Protein AF-A0A1Y2K9K5-F1 (afdb_monomer_lite)

Organism: NCBI:txid1434232

Radius of gyration: 28.6 Å; chains: 1; bounding box: 79×45×82 Å

pLDDT: mean 82.4, std 12.91, range [37.69, 95.88]

Foldseek 3Di:
DDLVVVLVVVLVVLVVLVVVLVVLLVVLLVCCVVDVVCLQPPVSVVSLVVSVCQLPVLDCQQSGQVVNCVSVVHDSVVVSVVCCVPGVVSSDRDDHPDDPDDPVNVVVVPPPQDALVVVVVDDPVVVVPDDLVSVQSNVVNVVVVVVSVVSRVVVVVVVVCVVCVVVVVVQCVVVVHPAAWDWDDDVPDIDIDHGDDDDDDDVVVVVVVCVVCVVVVHHSVVPDDDDDDDDPVVLVVDDPVVNVVCPVVDDDDDDDDDDNGDDDDDDPDDD

Structure (mmCIF, N/CA/C/O backbone):
data_AF-A0A1Y2K9K5-F1
#
_entry.id   AF-A0A1Y2K9K5-F1
#
loop_
_atom_site.group_PDB
_atom_site.id
_atom_site.type_symbol
_atom_site.label_atom_id
_atom_site.label_alt_id
_atom_site.label_comp_id
_atom_site.label_asym_id
_atom_site.label_entity_id
_atom_site.label_seq_id
_atom_site.pdbx_PDB_ins_code
_atom_site.Cartn_x
_atom_site.Cartn_y
_atom_site.Cartn_z
_atom_site.occupancy
_atom_site.B_iso_or_equiv
_atom_site.auth_seq_id
_atom_site.auth_comp_id
_atom_site.auth_asym_id
_atom_site.auth_atom_id
_atom_site.pdbx_PDB_model_num
ATOM 1 N N . MET A 1 1 ? -12.804 6.904 8.429 1.00 46.22 1 MET A N 1
ATOM 2 C CA . MET A 1 1 ? -11.908 7.116 7.273 1.00 46.22 1 MET A CA 1
ATOM 3 C C . MET A 1 1 ? -12.791 7.041 6.040 1.00 46.22 1 MET A C 1
ATOM 5 O O . MET A 1 1 ? -13.486 6.045 5.886 1.00 46.22 1 MET A O 1
ATOM 9 N N . ASN A 1 2 ? -12.930 8.149 5.315 1.00 46.62 2 ASN A N 1
ATOM 10 C CA . ASN A 1 2 ? -13.967 8.325 4.299 1.00 46.62 2 ASN A CA 1
ATOM 11 C C . ASN A 1 2 ? -13.547 7.600 3.012 1.00 46.62 2 ASN A C 1
ATOM 13 O O . ASN A 1 2 ? -12.455 7.862 2.520 1.00 46.62 2 ASN A O 1
ATOM 17 N N . ILE A 1 3 ? -14.374 6.690 2.491 1.00 45.56 3 ILE A N 1
ATOM 18 C CA . ILE A 1 3 ? -14.058 5.895 1.285 1.00 45.56 3 ILE A CA 1
ATOM 19 C C . ILE A 1 3 ? -13.787 6.821 0.092 1.00 45.56 3 ILE A C 1
ATOM 21 O O . ILE A 1 3 ? -12.879 6.565 -0.688 1.00 45.56 3 ILE A O 1
ATOM 25 N N . THR A 1 4 ? -14.486 7.954 0.027 1.00 49.06 4 THR A N 1
ATOM 26 C CA . THR A 1 4 ? -14.256 9.007 -0.967 1.00 49.06 4 THR A CA 1
ATOM 27 C C . THR A 1 4 ? -12.827 9.546 -0.913 1.00 49.06 4 THR A C 1
ATOM 29 O O . THR A 1 4 ? -12.175 9.628 -1.938 1.00 49.06 4 THR A O 1
ATOM 32 N N . ALA A 1 5 ? -12.283 9.791 0.283 1.00 46.75 5 ALA A N 1
ATOM 33 C CA . ALA A 1 5 ? -10.921 10.307 0.435 1.00 46.75 5 ALA A CA 1
ATOM 34 C C . ALA A 1 5 ? -9.842 9.281 0.043 1.00 46.75 5 ALA A C 1
ATOM 36 O O . ALA A 1 5 ? -8.746 9.669 -0.351 1.00 46.75 5 ALA A O 1
ATOM 37 N N . LEU A 1 6 ? -10.141 7.981 0.155 1.00 45.38 6 LEU A N 1
ATOM 38 C CA . LEU A 1 6 ? -9.245 6.916 -0.302 1.00 45.38 6 LEU A CA 1
ATOM 39 C C . LEU A 1 6 ? -9.232 6.850 -1.836 1.00 45.38 6 LEU A C 1
ATOM 41 O O . LEU A 1 6 ? -8.164 6.867 -2.440 1.00 45.38 6 LEU A O 1
ATOM 45 N N . VAL A 1 7 ? -10.418 6.878 -2.452 1.00 55.28 7 VAL A N 1
ATOM 46 C CA . VAL A 1 7 ? -10.586 6.904 -3.913 1.00 55.28 7 VAL A CA 1
ATOM 47 C C . VAL A 1 7 ? -9.942 8.155 -4.516 1.00 55.28 7 VAL A C 1
ATOM 49 O O . VAL A 1 7 ? -9.212 8.051 -5.496 1.00 55.28 7 VAL A O 1
ATOM 52 N N . ASP A 1 8 ? -10.114 9.321 -3.891 1.00 64.81 8 ASP A N 1
ATOM 53 C CA . ASP A 1 8 ? -9.487 10.571 -4.335 1.00 64.81 8 ASP A CA 1
ATOM 54 C C . ASP A 1 8 ? -7.951 10.498 -4.254 1.00 64.81 8 ASP A C 1
ATOM 56 O O . ASP A 1 8 ? -7.251 10.994 -5.140 1.00 64.81 8 ASP A O 1
ATOM 60 N N . SER A 1 9 ? -7.406 9.839 -3.223 1.00 68.31 9 SER A N 1
ATOM 61 C CA . SER A 1 9 ? -5.957 9.653 -3.078 1.00 68.31 9 SER A CA 1
ATOM 62 C C . SER A 1 9 ? -5.367 8.691 -4.115 1.00 68.31 9 SER A C 1
ATOM 64 O O . SER A 1 9 ? -4.273 8.934 -4.626 1.00 68.31 9 SER A O 1
ATOM 66 N N . GLU A 1 10 ? -6.103 7.639 -4.480 1.00 65.69 10 GLU A N 1
ATOM 67 C CA . GLU A 1 10 ? -5.702 6.701 -5.531 1.00 65.69 10 GLU A CA 1
ATOM 68 C C . GLU A 1 10 ? -5.798 7.341 -6.918 1.00 65.69 10 GLU A C 1
ATOM 70 O O . GLU A 1 10 ? -4.879 7.201 -7.723 1.00 65.69 10 GLU A O 1
ATOM 75 N N . ILE A 1 11 ? -6.855 8.112 -7.194 1.00 74.38 11 ILE A N 1
ATOM 76 C CA . ILE A 1 11 ? -6.977 8.873 -8.446 1.00 74.38 11 ILE A CA 1
ATOM 77 C C . ILE A 1 11 ? -5.813 9.859 -8.584 1.00 74.38 11 ILE A C 1
ATOM 79 O O . ILE A 1 11 ? -5.218 9.946 -9.659 1.00 74.38 11 ILE A O 1
ATOM 83 N N . ALA A 1 12 ? -5.431 10.558 -7.510 1.00 76.12 12 ALA A N 1
ATOM 84 C CA . ALA A 1 12 ? -4.279 11.459 -7.525 1.00 76.12 12 ALA A CA 1
ATOM 85 C C . ALA A 1 12 ? -2.960 10.719 -7.814 1.00 76.12 12 ALA A C 1
ATOM 87 O O . ALA A 1 12 ? -2.153 11.191 -8.617 1.00 76.12 12 ALA A O 1
ATOM 88 N N . LEU A 1 13 ? -2.761 9.539 -7.217 1.00 76.12 13 LEU A N 1
ATOM 89 C CA . LEU A 1 13 ? -1.597 8.692 -7.486 1.00 76.12 13 LEU A CA 1
ATOM 90 C C . LEU A 1 13 ? -1.527 8.287 -8.965 1.00 76.12 13 LEU A C 1
ATOM 92 O O . LEU A 1 13 ? -0.488 8.448 -9.604 1.00 76.12 13 LEU A O 1
ATOM 96 N N . TRP A 1 14 ? -2.630 7.795 -9.529 1.00 81.06 14 TRP A N 1
ATOM 97 C CA . TRP A 1 14 ? -2.677 7.347 -10.922 1.00 81.06 14 TRP A CA 1
ATOM 98 C C . TRP A 1 14 ? -2.577 8.500 -11.924 1.00 81.06 14 TRP A C 1
ATOM 100 O O . TRP A 1 14 ? -1.917 8.367 -12.956 1.00 81.06 14 TRP A O 1
ATOM 110 N N . THR A 1 15 ? -3.132 9.664 -11.587 1.00 81.12 15 THR A N 1
ATOM 111 C CA . THR A 1 15 ? -2.919 10.903 -12.350 1.00 81.12 15 THR A CA 1
ATOM 112 C C . THR A 1 15 ? -1.432 11.244 -12.409 1.00 81.12 15 THR A C 1
ATOM 114 O O . THR A 1 15 ? -0.898 11.457 -13.496 1.00 81.12 15 THR A O 1
ATOM 117 N N . ALA A 1 16 ? -0.728 11.181 -11.273 1.00 82.56 16 ALA A N 1
ATOM 118 C CA . ALA A 1 16 ? 0.710 11.437 -11.221 1.00 82.56 16 ALA A CA 1
ATOM 119 C C . ALA A 1 16 ? 1.527 10.436 -12.062 1.00 82.56 16 ALA A C 1
ATOM 121 O O . ALA A 1 16 ? 2.540 10.811 -12.654 1.00 82.56 16 ALA A O 1
ATOM 122 N N . VAL A 1 17 ? 1.089 9.174 -12.167 1.00 79.94 17 VAL A N 1
ATOM 123 C CA . VAL A 1 17 ? 1.718 8.176 -13.055 1.00 79.94 17 VAL A CA 1
ATOM 124 C C . VAL A 1 17 ? 1.598 8.594 -14.523 1.00 79.94 17 VAL A C 1
ATOM 126 O O . VAL A 1 17 ? 2.597 8.568 -15.248 1.00 79.94 17 VAL A O 1
ATOM 129 N N . LEU A 1 18 ? 0.408 9.019 -14.965 1.00 85.56 18 LEU A N 1
ATOM 130 C CA . LEU A 1 18 ? 0.205 9.488 -16.338 1.00 85.56 18 LEU A CA 1
ATOM 131 C C . LEU A 1 18 ? 0.997 10.772 -16.622 1.00 85.56 18 LEU A C 1
ATOM 133 O O . LEU A 1 18 ? 1.675 10.869 -17.646 1.00 85.56 18 LEU A O 1
ATOM 137 N N . GLU A 1 19 ? 0.956 11.739 -15.704 1.00 86.56 19 GLU A N 1
ATOM 138 C CA . GLU A 1 19 ? 1.717 12.990 -15.800 1.00 86.56 19 GLU A CA 1
ATOM 139 C C . GLU A 1 19 ? 3.221 12.734 -15.886 1.00 86.56 19 GLU A C 1
ATOM 141 O O . GLU A 1 19 ? 3.925 13.365 -16.683 1.00 86.56 19 GLU A O 1
ATOM 146 N N . ARG A 1 20 ? 3.723 11.773 -15.104 1.00 89.19 20 ARG A N 1
ATOM 147 C CA . ARG A 1 20 ? 5.127 11.382 -15.153 1.00 89.19 20 ARG A CA 1
ATOM 148 C C . ARG A 1 20 ? 5.493 10.788 -16.508 1.00 89.19 20 ARG A C 1
ATOM 150 O O . ARG A 1 20 ? 6.489 11.213 -17.086 1.00 89.19 20 ARG A O 1
ATOM 157 N N . ALA A 1 21 ? 4.673 9.884 -17.044 1.00 88.44 21 ALA A N 1
ATOM 158 C CA . ALA A 1 21 ? 4.896 9.299 -18.365 1.00 88.44 21 ALA A CA 1
ATOM 159 C C . ALA A 1 21 ? 4.912 10.365 -19.478 1.00 88.44 21 ALA A C 1
ATOM 161 O O . ALA A 1 21 ? 5.772 10.330 -20.358 1.00 88.44 21 ALA A O 1
ATOM 162 N N . LEU A 1 22 ? 4.010 11.352 -19.422 1.00 89.12 22 LEU A N 1
ATOM 163 C CA . LEU A 1 22 ? 3.996 12.485 -20.358 1.00 89.12 22 LEU A CA 1
ATOM 164 C C . LEU A 1 22 ? 5.236 13.381 -20.205 1.00 89.12 22 LEU A C 1
ATOM 166 O O . LEU A 1 22 ? 5.821 13.820 -21.196 1.00 89.12 22 LEU A O 1
ATOM 170 N N . THR A 1 23 ? 5.670 13.621 -18.968 1.00 90.44 23 THR A N 1
ATOM 171 C CA . THR A 1 23 ? 6.884 14.396 -18.672 1.00 90.44 23 THR A CA 1
ATOM 172 C C . THR A 1 23 ? 8.130 13.704 -19.218 1.00 90.44 23 THR A C 1
ATOM 174 O O . THR A 1 23 ? 8.959 14.344 -19.870 1.00 90.44 23 THR A O 1
ATOM 177 N N . ASP A 1 24 ? 8.246 12.393 -19.005 1.00 88.88 24 ASP A N 1
ATOM 178 C CA . ASP A 1 24 ? 9.359 11.589 -19.506 1.00 88.88 24 ASP A CA 1
ATOM 179 C C . ASP A 1 24 ? 9.348 11.540 -21.050 1.00 88.88 24 ASP A C 1
ATOM 181 O O . ASP A 1 24 ? 10.400 11.702 -21.671 1.00 88.88 24 ASP A O 1
ATOM 185 N N . ALA A 1 25 ? 8.170 11.462 -21.690 1.00 88.31 25 ALA A N 1
ATOM 186 C CA . ALA A 1 25 ? 8.024 11.594 -23.150 1.00 88.31 25 ALA A CA 1
ATOM 187 C C . ALA A 1 25 ? 8.618 12.900 -23.676 1.00 88.31 25 ALA A C 1
ATOM 189 O O . ALA A 1 25 ? 9.408 12.918 -24.626 1.00 88.31 25 ALA A O 1
ATOM 190 N N . HIS A 1 26 ? 8.247 14.002 -23.028 1.00 89.81 26 HIS A N 1
ATOM 191 C CA . HIS A 1 26 ? 8.700 15.330 -23.399 1.00 89.81 26 HIS A CA 1
ATOM 192 C C . HIS A 1 26 ? 10.212 15.490 -23.187 1.00 89.81 26 HIS A C 1
ATOM 194 O O . HIS A 1 26 ? 10.906 16.090 -24.015 1.00 89.81 26 HIS A O 1
ATOM 200 N N . LEU A 1 27 ? 10.742 14.928 -22.097 1.00 90.19 27 LEU A N 1
ATOM 201 C CA . LEU A 1 27 ? 12.167 14.955 -21.791 1.00 90.19 27 LEU A CA 1
ATOM 202 C C . LEU A 1 27 ? 12.984 14.179 -22.830 1.00 90.19 27 LEU A C 1
ATOM 204 O O . LEU A 1 27 ? 13.947 14.734 -23.366 1.00 90.19 27 LEU A O 1
ATOM 208 N N . LEU A 1 28 ? 12.580 12.948 -23.157 1.00 88.88 28 LEU A N 1
ATOM 209 C CA . LEU A 1 28 ? 13.252 12.114 -24.158 1.00 88.88 28 LEU A CA 1
ATOM 210 C C . LEU A 1 28 ? 13.237 12.779 -25.540 1.00 88.88 28 LEU A C 1
ATOM 212 O O . LEU A 1 28 ? 14.263 12.828 -26.217 1.00 88.88 28 LEU A O 1
ATOM 216 N N . LEU A 1 29 ? 12.109 13.381 -25.933 1.00 87.88 29 LEU A N 1
ATOM 217 C CA . LEU A 1 29 ? 11.996 14.133 -27.186 1.00 87.88 29 LEU A CA 1
ATOM 218 C C . LEU A 1 29 ? 12.956 15.335 -27.222 1.00 87.88 29 LEU A C 1
ATOM 220 O O . LEU A 1 29 ? 13.641 15.576 -28.220 1.00 87.88 29 LEU A O 1
ATOM 224 N N . LYS A 1 30 ? 13.042 16.089 -26.122 1.00 89.56 30 LYS A N 1
ATOM 225 C CA . LYS A 1 30 ? 13.957 17.231 -25.993 1.00 89.56 30 LYS A CA 1
ATOM 226 C C . LYS A 1 30 ? 15.424 16.797 -26.032 1.00 89.56 30 LYS A C 1
ATOM 228 O O . LYS A 1 30 ? 16.245 17.498 -26.623 1.00 89.56 30 LYS A O 1
ATOM 233 N N . GLN A 1 31 ? 15.755 15.665 -25.415 1.00 87.88 31 GLN A N 1
ATOM 234 C CA . GLN A 1 31 ? 17.099 15.087 -25.426 1.00 87.88 31 GLN A CA 1
ATOM 235 C C . GLN A 1 31 ? 17.494 14.619 -26.829 1.00 87.88 31 GLN A C 1
ATOM 237 O O . GLN A 1 31 ? 18.534 15.050 -27.322 1.00 87.88 31 GLN A O 1
ATOM 242 N N . ALA A 1 32 ? 16.626 13.862 -27.507 1.00 86.00 32 ALA A N 1
ATOM 243 C CA . ALA A 1 32 ? 16.846 13.401 -28.879 1.00 86.00 32 ALA A CA 1
ATOM 244 C C . ALA A 1 32 ? 17.099 14.555 -29.863 1.00 86.00 32 ALA A C 1
ATOM 246 O O . ALA A 1 32 ? 17.971 14.459 -30.723 1.00 86.00 32 ALA A O 1
ATOM 247 N N . ARG A 1 33 ? 16.368 15.673 -29.723 1.00 86.19 33 ARG A N 1
ATOM 248 C CA . ARG A 1 33 ? 16.559 16.871 -30.564 1.00 86.19 33 ARG A CA 1
ATOM 249 C C . ARG A 1 33 ? 17.882 17.592 -30.304 1.00 86.19 33 ARG A C 1
ATOM 251 O O . ARG A 1 33 ? 18.424 18.206 -31.214 1.00 86.19 33 ARG A O 1
ATOM 258 N N . ARG A 1 34 ? 18.376 17.568 -29.063 1.00 88.62 34 ARG A N 1
ATOM 259 C CA . ARG A 1 34 ? 19.612 18.263 -28.663 1.00 88.62 34 ARG A CA 1
ATOM 260 C C . ARG A 1 34 ? 20.868 17.440 -28.919 1.00 88.62 34 ARG A C 1
ATOM 262 O O . ARG A 1 34 ? 21.906 18.019 -29.209 1.00 88.62 34 ARG A O 1
ATOM 269 N N . LYS A 1 35 ? 20.782 16.120 -28.753 1.00 88.75 35 LYS A N 1
ATOM 270 C CA . LYS A 1 35 ? 21.900 15.183 -28.887 1.00 88.75 35 LYS A CA 1
ATOM 271 C C . LYS A 1 35 ? 21.447 13.946 -29.668 1.00 88.75 35 LYS A C 1
ATOM 273 O O . LYS A 1 35 ? 21.022 12.968 -29.053 1.00 88.75 35 LYS A O 1
ATOM 278 N N . PRO A 1 36 ? 21.544 13.972 -31.008 1.00 82.94 36 PRO A N 1
ATOM 279 C CA . PRO A 1 36 ? 21.183 12.829 -31.848 1.00 82.94 36 PRO A CA 1
ATOM 280 C C . PRO A 1 36 ? 22.002 11.560 -31.553 1.00 82.94 36 PRO A C 1
ATOM 282 O O . PRO A 1 36 ? 21.521 10.457 -31.774 1.00 82.94 36 PRO A O 1
ATOM 285 N N . GLU A 1 37 ? 23.206 11.696 -30.997 1.00 84.44 37 GLU A N 1
ATOM 286 C CA . GLU A 1 37 ? 24.084 10.579 -30.612 1.00 84.44 37 GLU A CA 1
ATOM 287 C C . GLU A 1 37 ? 23.452 9.640 -29.568 1.00 84.44 37 GLU A C 1
ATOM 289 O O . GLU A 1 37 ? 23.738 8.445 -29.561 1.00 84.44 37 GLU A O 1
ATOM 294 N N . LEU A 1 38 ? 22.520 10.142 -28.742 1.00 85.12 38 LEU A N 1
ATOM 295 C CA . LEU A 1 38 ? 21.787 9.330 -27.762 1.00 85.12 38 LEU A CA 1
ATOM 296 C C . LEU A 1 38 ? 20.979 8.202 -28.413 1.00 85.12 38 LEU A C 1
ATOM 298 O O . LEU A 1 38 ? 20.641 7.225 -27.754 1.00 85.12 38 LEU A O 1
ATOM 302 N N . TRP A 1 39 ? 20.689 8.284 -29.714 1.00 84.19 39 TRP A N 1
ATOM 303 C CA . TRP A 1 39 ? 20.035 7.191 -30.422 1.00 84.19 39 TRP A CA 1
ATOM 304 C C . TRP A 1 39 ? 20.863 5.906 -30.478 1.00 84.19 39 TRP A C 1
ATOM 306 O O . TRP A 1 39 ? 20.269 4.847 -30.689 1.00 84.19 39 TRP A O 1
ATOM 316 N N . GLN A 1 40 ? 22.182 5.980 -30.291 1.00 83.25 40 GLN A N 1
ATOM 317 C CA . GLN A 1 40 ? 23.062 4.811 -30.204 1.00 83.25 40 GLN A CA 1
ATOM 318 C C . GLN A 1 40 ? 23.277 4.335 -28.756 1.00 83.25 40 GLN A C 1
ATOM 320 O O . GLN A 1 40 ? 23.817 3.254 -28.543 1.00 83.25 40 GLN A O 1
ATOM 325 N N . ASP A 1 41 ? 22.802 5.090 -27.761 1.00 82.38 41 ASP A N 1
ATOM 326 C CA . ASP A 1 41 ? 22.902 4.733 -26.346 1.00 82.38 41 ASP A CA 1
ATOM 327 C C . ASP A 1 41 ? 21.796 3.743 -25.937 1.00 82.38 41 ASP A C 1
ATOM 329 O O . ASP A 1 41 ? 20.598 4.014 -26.068 1.00 82.38 41 ASP A O 1
ATOM 333 N N . MET A 1 42 ? 22.182 2.567 -25.441 1.00 77.81 42 MET A N 1
ATOM 334 C CA . MET A 1 42 ? 21.236 1.489 -25.124 1.00 77.81 42 MET A CA 1
ATOM 335 C C . MET A 1 42 ? 20.244 1.847 -24.002 1.00 77.81 42 MET A C 1
ATOM 337 O O . MET A 1 42 ? 19.045 1.639 -24.213 1.00 77.81 42 MET A O 1
ATOM 341 N N . PRO A 1 43 ? 20.661 2.431 -22.861 1.00 80.12 43 PRO A N 1
ATOM 342 C CA . PRO A 1 43 ? 19.747 2.964 -21.849 1.00 80.12 43 PRO A CA 1
ATOM 343 C C . PRO A 1 43 ? 18.691 3.920 -22.418 1.00 80.12 43 PRO A C 1
ATOM 345 O O . PRO A 1 43 ? 17.497 3.737 -22.169 1.00 80.12 43 PRO A O 1
ATOM 348 N N . PHE A 1 44 ? 19.098 4.887 -23.248 1.00 84.50 44 PHE A N 1
ATOM 349 C CA . PHE A 1 44 ? 18.165 5.812 -23.894 1.00 84.50 44 PHE A CA 1
ATOM 350 C C . PHE A 1 44 ? 17.146 5.082 -24.783 1.00 84.50 44 PHE A C 1
ATOM 352 O O . PHE A 1 44 ? 15.940 5.333 -24.710 1.00 84.50 44 PHE A O 1
ATOM 359 N N . ARG A 1 45 ? 17.604 4.123 -25.597 1.00 86.25 45 ARG A N 1
ATOM 360 C CA . ARG A 1 45 ? 16.729 3.317 -26.467 1.00 86.25 45 ARG A CA 1
ATOM 361 C C . ARG A 1 45 ? 15.744 2.453 -25.679 1.00 86.25 45 ARG A C 1
ATOM 363 O O . ARG A 1 45 ? 14.600 2.299 -26.114 1.00 86.25 45 ARG A O 1
ATOM 370 N N . ILE A 1 46 ? 16.172 1.882 -24.552 1.00 78.25 46 ILE A N 1
ATOM 371 C CA . ILE A 1 46 ? 15.318 1.082 -23.663 1.00 78.25 46 ILE A CA 1
ATOM 372 C C . ILE A 1 46 ? 14.191 1.951 -23.102 1.00 78.25 46 ILE A C 1
ATOM 374 O O . ILE A 1 46 ? 13.030 1.556 -23.205 1.00 78.25 46 ILE A O 1
ATOM 378 N N . GLU A 1 47 ? 14.503 3.146 -22.597 1.00 82.38 47 GLU A N 1
ATOM 379 C CA . GLU A 1 47 ? 13.490 4.071 -22.071 1.00 82.38 47 GLU A CA 1
ATOM 380 C C . GLU A 1 47 ? 12.512 4.537 -23.160 1.00 82.38 47 GLU A C 1
ATOM 382 O O . GLU A 1 47 ? 11.294 4.500 -22.962 1.00 82.38 47 GLU A O 1
ATOM 387 N N . VAL A 1 48 ? 13.003 4.869 -24.361 1.00 86.56 48 VAL A N 1
ATOM 388 C CA . VAL A 1 48 ? 12.128 5.211 -25.497 1.00 86.56 48 VAL A CA 1
ATOM 389 C C . VAL A 1 48 ? 11.203 4.044 -25.854 1.00 86.56 48 VAL A C 1
ATOM 391 O O . VAL A 1 48 ? 10.003 4.243 -26.051 1.00 86.56 48 VAL A O 1
ATOM 394 N N . ASN A 1 49 ? 11.718 2.815 -25.931 1.00 87.94 49 ASN A N 1
ATOM 395 C CA . ASN A 1 49 ? 10.894 1.645 -26.242 1.00 87.94 49 ASN A CA 1
ATOM 396 C C . ASN A 1 49 ? 9.886 1.332 -25.137 1.00 87.94 49 ASN A C 1
ATOM 398 O O . ASN A 1 49 ? 8.733 1.039 -25.450 1.00 87.94 49 ASN A O 1
ATOM 402 N N . ARG A 1 50 ? 10.287 1.432 -23.866 1.00 88.81 50 ARG A N 1
ATOM 403 C CA . ARG A 1 50 ? 9.398 1.269 -22.710 1.00 88.81 50 ARG A CA 1
ATOM 404 C C . ARG A 1 50 ? 8.223 2.234 -22.794 1.00 88.81 50 ARG A C 1
ATOM 406 O O . ARG A 1 50 ? 7.078 1.818 -22.639 1.00 88.81 50 ARG A O 1
ATOM 413 N N . LEU A 1 51 ? 8.497 3.498 -23.095 1.00 88.69 51 LEU A N 1
ATOM 414 C CA . LEU A 1 51 ? 7.477 4.531 -23.171 1.00 88.69 51 LEU A CA 1
ATOM 415 C C . LEU A 1 51 ? 6.566 4.376 -24.399 1.00 88.69 51 LEU A C 1
ATOM 417 O O . LEU A 1 51 ? 5.343 4.466 -24.292 1.00 88.69 51 LEU A O 1
ATOM 421 N N . ARG A 1 52 ? 7.141 4.068 -25.568 1.00 90.31 52 ARG A N 1
ATOM 422 C CA . ARG A 1 52 ? 6.362 3.753 -26.779 1.00 90.31 52 ARG A CA 1
ATOM 423 C C . ARG A 1 52 ? 5.442 2.560 -26.553 1.00 90.31 52 ARG A C 1
ATOM 425 O O . ARG A 1 52 ? 4.289 2.591 -26.972 1.00 90.31 52 ARG A O 1
ATOM 432 N N . ARG A 1 53 ? 5.953 1.523 -25.891 1.00 89.00 53 ARG A N 1
AT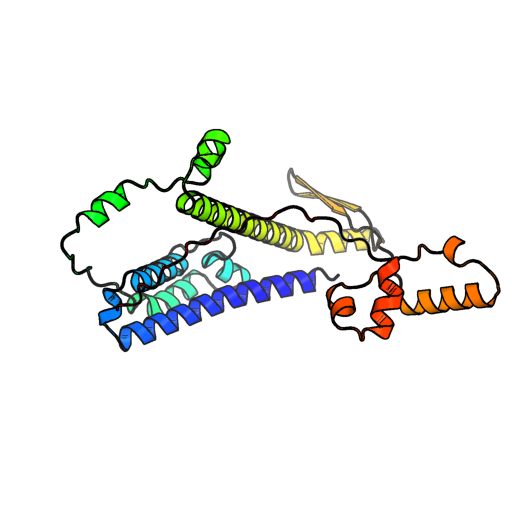OM 433 C CA . ARG A 1 53 ? 5.196 0.327 -25.525 1.00 89.00 53 ARG A CA 1
ATOM 434 C C . ARG A 1 53 ? 4.051 0.677 -24.576 1.00 89.00 53 ARG A C 1
ATOM 436 O O . ARG A 1 53 ? 2.914 0.342 -24.880 1.00 89.00 53 ARG A O 1
ATOM 443 N N . PHE A 1 54 ? 4.335 1.432 -23.514 1.00 88.88 54 PHE A N 1
ATOM 444 C CA . PHE A 1 54 ? 3.343 1.890 -22.539 1.00 88.88 54 PHE A CA 1
ATOM 445 C C . PHE A 1 54 ? 2.129 2.566 -23.194 1.00 88.88 54 PHE A C 1
ATOM 447 O O . PHE A 1 54 ? 0.993 2.179 -22.925 1.00 88.88 54 PHE A O 1
ATOM 454 N N . PHE A 1 55 ? 2.356 3.526 -24.097 1.00 90.12 55 PHE A N 1
ATOM 455 C CA . PHE A 1 55 ? 1.270 4.249 -24.765 1.00 90.12 55 PHE A CA 1
ATOM 456 C C . PHE A 1 55 ? 0.557 3.431 -25.855 1.00 90.12 55 PHE A C 1
ATOM 458 O O . PHE A 1 55 ? -0.640 3.615 -26.078 1.00 90.12 55 PHE A O 1
ATOM 465 N N . ARG A 1 56 ? 1.254 2.508 -26.535 1.00 88.12 56 ARG A N 1
ATOM 466 C CA . ARG A 1 56 ? 0.678 1.730 -27.649 1.00 88.12 56 ARG A CA 1
ATOM 467 C C . ARG A 1 56 ? -0.033 0.451 -27.237 1.00 88.12 56 ARG A C 1
ATOM 469 O O . ARG A 1 56 ? -0.971 0.062 -27.923 1.00 88.12 56 ARG A O 1
ATOM 476 N N . GLU A 1 57 ? 0.379 -0.199 -26.151 1.00 84.88 57 GLU A N 1
ATOM 477 C CA . GLU A 1 57 ? -0.235 -1.460 -25.710 1.00 84.88 57 GLU A CA 1
ATOM 478 C C . GLU A 1 57 ? -1.681 -1.288 -25.239 1.00 84.88 57 GLU A C 1
ATOM 480 O O . GLU A 1 57 ? -2.394 -2.283 -25.140 1.00 84.88 57 GLU A O 1
ATOM 485 N N . ARG A 1 58 ? -2.129 -0.047 -24.967 1.00 84.38 58 ARG A N 1
ATOM 486 C CA . ARG A 1 58 ? -3.505 0.268 -24.528 1.00 84.38 58 ARG A CA 1
ATOM 487 C C . ARG A 1 58 ? -3.973 -0.637 -23.380 1.00 84.38 58 ARG A C 1
ATOM 489 O O . ARG A 1 58 ? -5.151 -0.962 -23.270 1.00 84.38 58 ARG A O 1
ATOM 496 N N . SER A 1 59 ? -3.030 -1.054 -22.536 1.00 82.69 59 SER A N 1
ATOM 497 C CA . SER A 1 59 ? -3.281 -2.043 -21.496 1.00 82.69 59 SER A CA 1
ATOM 498 C C . SER A 1 59 ? -4.292 -1.511 -20.481 1.00 82.69 59 SER A C 1
ATOM 500 O O . SER A 1 59 ? -4.165 -0.376 -20.011 1.00 82.69 59 SER A O 1
ATOM 502 N N . MET A 1 60 ? -5.275 -2.350 -20.151 1.00 82.44 60 MET A N 1
ATOM 503 C CA . MET A 1 60 ? -6.248 -2.125 -19.076 1.00 82.44 60 MET A CA 1
ATOM 504 C C . MET A 1 60 ? -5.764 -2.687 -17.731 1.00 82.44 60 MET A C 1
ATOM 506 O O . MET A 1 60 ? -6.491 -2.634 -16.742 1.00 82.44 60 MET A O 1
ATOM 510 N N . GLU A 1 61 ? -4.545 -3.233 -17.680 1.00 77.00 61 GLU A N 1
ATOM 511 C CA . GLU A 1 61 ? -3.897 -3.563 -16.414 1.00 77.00 61 GLU A CA 1
ATOM 512 C C . GLU A 1 61 ? -3.662 -2.294 -15.590 1.00 77.00 61 GLU A C 1
ATOM 514 O O . GLU A 1 61 ? -3.481 -1.204 -16.135 1.00 77.00 61 GLU A O 1
ATOM 519 N N . VAL A 1 62 ? -3.638 -2.436 -14.265 1.00 73.88 62 VAL A N 1
ATOM 520 C CA . VAL A 1 62 ? -3.500 -1.296 -13.355 1.00 73.88 62 VAL A CA 1
ATOM 521 C C . VAL A 1 62 ? -2.218 -0.517 -13.627 1.00 73.88 62 VAL A C 1
ATOM 523 O O . VAL A 1 62 ? -1.125 -1.078 -13.704 1.00 73.88 62 VAL A O 1
ATOM 526 N N . GLY A 1 63 ? -2.375 0.797 -13.786 1.00 76.44 63 GLY A N 1
ATOM 527 C CA . GLY A 1 63 ? -1.299 1.710 -14.161 1.00 76.44 63 GLY A CA 1
ATOM 528 C C . GLY A 1 63 ? -0.938 1.694 -15.650 1.00 76.44 63 GLY A C 1
ATOM 529 O O . GL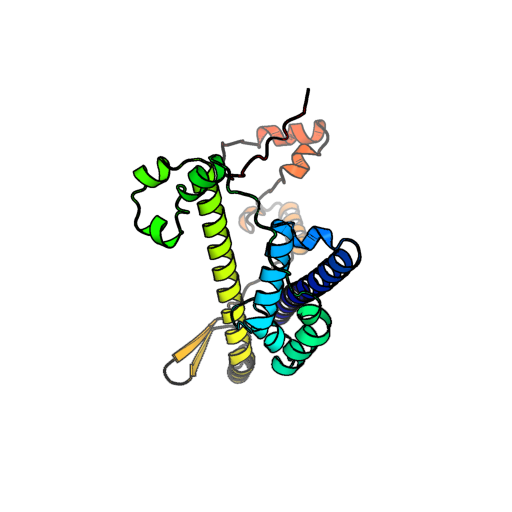Y A 1 63 ? -0.109 2.498 -16.059 1.00 76.44 63 GLY A O 1
ATOM 530 N N . GLY A 1 64 ? -1.546 0.830 -16.467 1.00 84.50 64 GLY A N 1
ATOM 531 C CA . GLY A 1 64 ? -1.414 0.837 -17.923 1.00 84.50 64 GLY A CA 1
ATOM 532 C C . GLY A 1 64 ? -2.093 2.049 -18.565 1.00 84.50 64 GLY A C 1
ATOM 533 O O . GLY A 1 64 ? -2.982 2.672 -17.991 1.00 84.50 64 GLY A O 1
ATOM 534 N N . PHE A 1 65 ? -1.693 2.410 -19.783 1.00 89.06 65 PHE A N 1
ATOM 535 C CA . PHE A 1 65 ? -2.223 3.611 -20.432 1.00 89.06 65 PHE A CA 1
ATOM 536 C C . PHE A 1 65 ? -3.744 3.573 -20.663 1.00 89.06 65 PHE A C 1
ATOM 538 O O . PHE A 1 65 ? -4.417 4.586 -20.467 1.00 89.06 65 PHE A O 1
ATOM 545 N N . GLY A 1 66 ? -4.298 2.416 -21.041 1.00 86.94 66 GLY A N 1
ATOM 546 C CA . GLY A 1 66 ? -5.739 2.274 -21.252 1.00 86.94 66 GLY A CA 1
ATOM 547 C C . GLY A 1 66 ? -6.526 2.390 -19.954 1.00 86.94 66 GLY A C 1
ATOM 548 O O . GLY A 1 66 ? -7.499 3.138 -19.886 1.00 86.94 66 GLY A O 1
ATOM 549 N N . PHE A 1 67 ? -6.018 1.748 -18.905 1.00 86.12 67 PHE A N 1
ATOM 550 C CA . PHE A 1 67 ? -6.515 1.882 -17.542 1.00 86.12 67 PHE A CA 1
ATOM 551 C C . PHE A 1 67 ? -6.556 3.339 -17.066 1.00 86.12 67 PHE A C 1
ATOM 553 O O . PHE A 1 67 ? -7.572 3.796 -16.548 1.00 86.12 67 PHE A O 1
ATOM 560 N N . LEU A 1 68 ? -5.464 4.086 -17.260 1.00 86.44 68 LEU A N 1
ATOM 561 C CA . LEU A 1 68 ? -5.371 5.484 -16.832 1.00 86.44 68 LEU A CA 1
ATOM 562 C C . LEU A 1 68 ? -6.356 6.372 -17.598 1.00 86.44 68 LEU A C 1
ATOM 564 O O . LEU A 1 68 ? -6.965 7.261 -17.009 1.00 86.44 68 LEU A O 1
ATOM 568 N N . CYS A 1 69 ? -6.543 6.120 -18.896 1.00 88.06 69 CYS A N 1
ATOM 569 C CA . CYS A 1 69 ? -7.535 6.836 -19.693 1.00 88.06 69 CYS A CA 1
ATOM 570 C C . CYS A 1 69 ? -8.960 6.577 -19.190 1.00 88.06 69 CYS A C 1
ATOM 572 O O . CYS A 1 69 ? -9.705 7.530 -18.986 1.00 88.06 69 CYS A O 1
ATOM 574 N N . ASP A 1 70 ? -9.321 5.318 -18.935 1.00 86.69 70 ASP A N 1
ATOM 575 C CA . ASP A 1 70 ? -10.644 4.955 -18.413 1.00 86.69 70 ASP A CA 1
ATOM 576 C C . ASP A 1 70 ? -10.905 5.564 -17.025 1.00 86.69 70 ASP A C 1
ATOM 578 O O . ASP A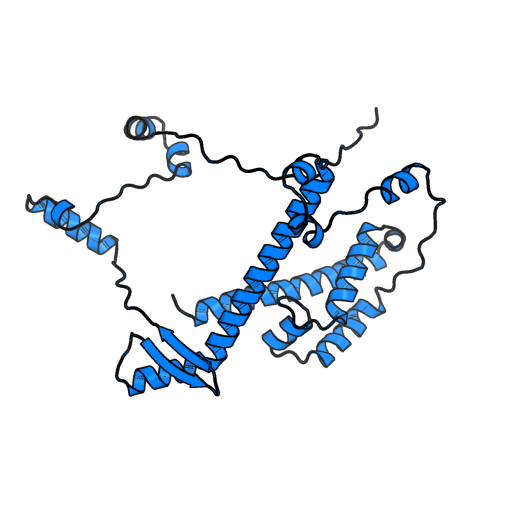 1 70 ? -11.933 6.211 -16.804 1.00 86.69 70 ASP A O 1
ATOM 582 N N . LEU A 1 71 ? -9.926 5.461 -16.116 1.00 83.94 71 LEU A N 1
ATOM 583 C CA . LEU A 1 71 ? -10.003 6.026 -14.766 1.00 83.94 71 LEU A CA 1
ATOM 584 C C . LEU A 1 71 ? -10.247 7.543 -14.784 1.00 83.94 71 LEU A C 1
ATOM 586 O O . LEU A 1 71 ? -11.042 8.054 -13.995 1.00 83.94 71 LEU A O 1
ATOM 590 N N . LEU A 1 72 ? -9.585 8.254 -15.698 1.00 85.19 72 LEU A N 1
ATOM 591 C CA . LEU A 1 72 ? -9.687 9.707 -15.854 1.00 85.19 72 LEU A CA 1
ATOM 592 C C . LEU A 1 72 ? -10.830 10.145 -16.784 1.00 85.19 72 LEU A C 1
ATOM 594 O O . LEU A 1 72 ? -10.974 11.337 -17.048 1.00 85.19 72 LEU A O 1
ATOM 598 N N . GLN A 1 73 ? -11.639 9.204 -17.286 1.00 86.31 73 GLN A N 1
ATOM 599 C CA . GLN A 1 73 ? -12.707 9.452 -18.265 1.00 86.31 73 GLN A CA 1
ATOM 600 C C . GLN A 1 73 ? -12.207 10.137 -19.550 1.00 86.31 73 GLN A C 1
ATOM 602 O O . GLN A 1 73 ? -12.900 10.936 -20.182 1.00 86.31 73 GLN A O 1
ATOM 607 N N . ILE A 1 74 ? -10.981 9.813 -19.952 1.00 87.25 74 ILE A N 1
ATOM 608 C CA . ILE A 1 74 ? -10.356 10.268 -21.187 1.00 87.25 74 ILE A CA 1
ATOM 609 C C . ILE A 1 74 ? -10.601 9.208 -22.264 1.00 87.25 74 ILE A C 1
ATOM 611 O O . ILE A 1 74 ? -10.335 8.025 -22.071 1.00 87.25 74 ILE A O 1
ATOM 615 N N . GLY A 1 75 ? -11.066 9.625 -23.444 1.00 86.81 75 GLY A N 1
ATOM 616 C CA . GLY A 1 75 ? -11.226 8.714 -24.579 1.00 86.81 75 GLY A CA 1
ATOM 617 C C . GLY A 1 75 ? -9.882 8.131 -25.026 1.00 86.81 75 GLY A C 1
ATOM 618 O O . GLY A 1 75 ? -9.071 8.855 -25.609 1.00 86.81 75 GLY A O 1
ATOM 619 N N . ILE A 1 76 ? -9.668 6.832 -24.783 1.00 87.69 76 ILE A N 1
ATOM 620 C CA . ILE A 1 76 ? -8.396 6.131 -25.027 1.00 87.69 76 ILE A CA 1
ATOM 621 C C . ILE A 1 76 ? -7.894 6.289 -26.466 1.00 87.69 76 ILE A C 1
ATOM 623 O O . ILE A 1 76 ? -6.716 6.563 -26.668 1.00 87.69 76 ILE A O 1
ATOM 627 N N . ASP A 1 77 ? -8.772 6.195 -27.468 1.00 86.12 77 ASP A N 1
ATOM 628 C CA . ASP A 1 77 ? -8.384 6.326 -28.877 1.00 86.12 77 ASP A CA 1
ATOM 629 C C . ASP A 1 77 ? -7.901 7.737 -29.208 1.00 86.12 77 ASP A C 1
ATOM 631 O O . ASP A 1 77 ? -6.872 7.919 -29.857 1.00 86.12 77 ASP A O 1
ATOM 635 N N . LYS A 1 78 ? -8.611 8.749 -28.702 1.00 86.44 78 LYS A N 1
ATOM 636 C CA . LYS A 1 78 ? -8.255 10.154 -28.907 1.00 86.44 78 LYS A CA 1
ATOM 637 C C . LYS A 1 78 ? -6.957 10.508 -28.181 1.00 86.44 78 LYS A C 1
ATOM 639 O O . LYS A 1 78 ? -6.136 11.244 -28.722 1.00 86.44 78 LYS A O 1
ATOM 644 N N . ALA A 1 79 ? -6.764 9.978 -26.973 1.00 86.69 79 ALA A N 1
ATOM 645 C CA . ALA A 1 79 ? -5.536 10.160 -26.209 1.00 86.69 79 ALA A CA 1
ATOM 646 C C . ALA A 1 79 ? -4.348 9.454 -26.873 1.00 86.69 79 ALA A C 1
ATOM 648 O O . ALA A 1 79 ? -3.301 10.070 -27.048 1.00 86.69 79 ALA A O 1
ATOM 649 N N . ALA A 1 80 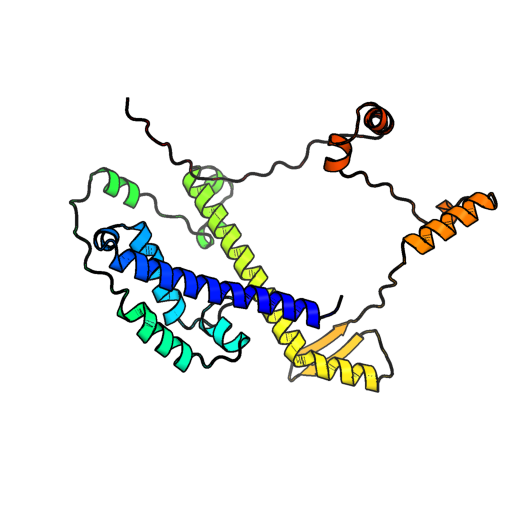? -4.524 8.202 -27.306 1.00 86.94 80 ALA A N 1
ATOM 650 C CA . ALA A 1 80 ? -3.504 7.446 -28.025 1.00 86.94 80 ALA A CA 1
ATOM 651 C C . ALA A 1 80 ? -3.070 8.176 -29.301 1.00 86.94 80 ALA A C 1
ATOM 653 O O . ALA A 1 80 ? -1.874 8.330 -29.535 1.00 86.94 80 ALA A O 1
ATOM 654 N N . GLN A 1 81 ? -4.035 8.670 -30.085 1.00 88.38 81 GLN A N 1
ATOM 655 C CA . GLN A 1 81 ? -3.757 9.409 -31.315 1.00 88.38 81 GLN A CA 1
ATOM 656 C C . GLN A 1 81 ? -2.953 10.678 -31.033 1.00 88.38 81 GLN A C 1
ATOM 658 O O . GLN A 1 81 ? -1.912 10.904 -31.640 1.00 88.38 81 GLN A O 1
ATOM 663 N N . ARG A 1 82 ? -3.380 11.466 -30.042 1.00 89.00 82 ARG A N 1
ATOM 664 C CA . ARG A 1 82 ? -2.678 12.692 -29.659 1.00 89.00 82 ARG A CA 1
ATOM 665 C C . ARG A 1 82 ? -1.243 12.424 -29.202 1.00 89.00 82 ARG A C 1
ATOM 667 O O . ARG A 1 82 ? -0.347 13.187 -29.539 1.00 89.00 82 ARG A O 1
ATOM 674 N N . ILE A 1 83 ? -1.012 11.338 -28.466 1.00 90.19 83 ILE A N 1
ATOM 675 C CA . ILE A 1 83 ? 0.331 10.952 -28.018 1.00 90.19 83 ILE A CA 1
ATOM 676 C C . ILE A 1 83 ? 1.196 10.457 -29.183 1.00 90.19 83 ILE A C 1
ATOM 678 O O . ILE A 1 83 ? 2.391 10.764 -29.241 1.00 90.19 83 ILE A O 1
ATOM 682 N N . GLU A 1 84 ? 0.611 9.714 -30.123 1.00 88.44 84 GLU A N 1
ATOM 683 C CA . GLU A 1 84 ? 1.306 9.290 -31.339 1.00 88.44 84 GLU A CA 1
ATOM 684 C C . GLU A 1 84 ? 1.745 10.505 -32.175 1.00 88.44 84 GLU A C 1
ATOM 686 O O . GLU A 1 84 ? 2.898 10.552 -32.617 1.00 88.44 84 GLU A O 1
ATOM 691 N N . ASP A 1 85 ? 0.876 11.509 -32.311 1.00 88.19 85 ASP A N 1
ATOM 692 C CA . ASP A 1 85 ? 1.137 12.730 -33.080 1.00 88.19 85 ASP A CA 1
ATOM 693 C C . ASP A 1 85 ? 2.149 13.658 -32.386 1.00 88.19 85 ASP A C 1
ATOM 695 O O . ASP A 1 85 ? 3.106 14.113 -33.011 1.00 88.19 85 ASP A O 1
ATOM 699 N N . GLU A 1 86 ? 1.982 13.922 -31.085 1.00 86.38 86 GLU A N 1
ATOM 700 C CA . GLU A 1 86 ? 2.827 14.873 -30.348 1.00 86.38 86 GLU A CA 1
ATOM 701 C C . GLU A 1 86 ? 4.208 14.296 -29.977 1.00 86.38 86 GLU A C 1
ATOM 703 O O . GLU A 1 86 ? 5.194 15.040 -29.928 1.00 86.38 86 GLU A O 1
ATOM 708 N N . PHE A 1 87 ? 4.314 12.982 -29.731 1.00 87.50 87 PHE A N 1
ATOM 709 C CA . PHE A 1 87 ? 5.535 12.369 -29.187 1.00 87.50 87 PHE A CA 1
ATOM 710 C C . PHE A 1 87 ? 6.066 11.203 -30.023 1.00 87.50 87 PHE A C 1
ATOM 712 O O . PHE A 1 87 ? 7.218 11.234 -30.467 1.00 87.50 87 PHE A O 1
ATOM 719 N N . LEU A 1 88 ? 5.270 10.147 -30.230 1.00 85.12 88 LEU A N 1
ATOM 720 C CA . LEU A 1 88 ? 5.815 8.860 -30.695 1.00 85.12 88 LEU A CA 1
ATOM 721 C C . LEU A 1 88 ? 6.284 8.899 -32.154 1.00 85.12 88 LEU A C 1
ATOM 723 O O . LEU A 1 88 ? 7.270 8.237 -32.492 1.00 85.12 88 LEU A O 1
ATOM 727 N N . THR A 1 89 ? 5.653 9.723 -32.994 1.00 86.69 89 THR A N 1
ATOM 728 C CA . THR A 1 89 ? 6.082 9.958 -34.383 1.00 86.69 89 THR A CA 1
ATOM 729 C C . THR A 1 89 ? 7.487 10.558 -34.461 1.00 86.69 89 THR A C 1
ATOM 731 O O . THR A 1 89 ? 8.229 10.280 -35.408 1.00 86.69 89 THR A O 1
ATOM 734 N N . HIS A 1 90 ? 7.882 11.328 -33.447 1.00 85.06 90 HIS A N 1
ATOM 735 C CA . HIS A 1 90 ? 9.189 11.974 -33.345 1.00 85.06 90 HIS A CA 1
ATOM 736 C C . HIS A 1 90 ? 10.226 11.154 -32.560 1.00 85.06 90 HIS A C 1
ATOM 738 O O . HIS A 1 90 ? 11.410 11.482 -32.593 1.00 85.06 90 HIS A O 1
ATOM 744 N N . LEU A 1 91 ? 9.809 10.074 -31.893 1.00 83.88 91 LEU A N 1
ATOM 745 C CA . LEU A 1 91 ? 10.671 9.141 -31.162 1.00 83.88 91 LEU A CA 1
ATOM 746 C C . LEU A 1 91 ? 10.913 7.844 -31.958 1.00 83.88 91 LEU A C 1
ATOM 748 O O . LEU A 1 91 ? 10.757 6.729 -31.450 1.00 83.88 91 LEU A O 1
ATOM 752 N N . LYS A 1 92 ? 11.267 7.972 -33.241 1.00 79.69 92 LYS A N 1
ATOM 753 C CA . LYS A 1 92 ? 11.592 6.826 -34.104 1.00 79.69 92 LYS A CA 1
ATOM 754 C C . LYS A 1 92 ? 13.062 6.449 -33.939 1.00 79.69 92 LYS A C 1
ATOM 756 O O . LYS A 1 92 ? 13.940 7.223 -34.302 1.00 79.69 92 LYS A O 1
ATOM 761 N N . LEU A 1 93 ? 13.315 5.246 -33.420 1.00 76.31 93 LEU A N 1
ATOM 762 C CA . LEU A 1 93 ? 14.673 4.746 -33.227 1.00 76.31 93 LEU A CA 1
ATOM 763 C C . LEU A 1 93 ? 15.328 4.432 -34.585 1.00 76.31 93 LEU A C 1
ATOM 765 O O . LEU A 1 93 ? 14.789 3.598 -35.320 1.00 76.31 93 LEU A O 1
ATOM 769 N N . PRO A 1 94 ? 16.492 5.019 -34.911 1.00 81.50 94 PRO A N 1
ATOM 770 C CA . PRO A 1 94 ? 17.275 4.591 -36.063 1.00 81.50 94 PRO A CA 1
ATOM 771 C C . PRO A 1 94 ? 17.892 3.197 -35.822 1.00 81.50 94 PRO A C 1
ATOM 773 O O . PRO A 1 94 ? 17.955 2.734 -34.668 1.00 81.50 94 PRO A O 1
ATOM 776 N N . PRO A 1 95 ? 18.334 2.502 -36.890 1.00 78.50 95 PRO A N 1
ATOM 777 C CA . PRO A 1 95 ? 19.089 1.258 -36.769 1.00 78.50 95 PRO A CA 1
ATOM 778 C C . PRO A 1 95 ? 20.317 1.437 -35.868 1.00 78.50 95 PRO A C 1
ATOM 780 O O . PRO A 1 95 ? 20.980 2.470 -35.920 1.00 78.50 95 PRO A O 1
ATOM 783 N N . LEU A 1 96 ? 20.597 0.430 -35.038 1.00 77.00 96 LEU A N 1
ATOM 784 C CA . LEU A 1 96 ? 21.824 0.394 -34.243 1.00 77.00 96 LEU A CA 1
ATOM 785 C C . LEU A 1 96 ? 23.023 0.237 -35.173 1.00 77.00 96 LEU A C 1
ATOM 787 O O . LEU A 1 96 ? 23.045 -0.676 -36.005 1.00 77.00 96 LEU A O 1
ATOM 791 N N . GLU A 1 97 ? 24.029 1.082 -34.984 1.00 73.38 97 GLU A N 1
ATOM 792 C CA . GLU A 1 97 ? 25.345 0.846 -35.564 1.00 73.38 97 GLU A CA 1
ATOM 793 C C . GLU A 1 97 ? 25.964 -0.353 -34.841 1.00 73.38 97 GLU A C 1
ATOM 795 O O . GLU A 1 97 ? 26.312 -0.292 -33.663 1.00 73.38 97 GLU A O 1
ATOM 800 N N . ARG A 1 98 ? 26.015 -1.504 -35.520 1.00 56.31 98 ARG A N 1
ATOM 801 C CA . ARG A 1 98 ? 26.559 -2.732 -34.935 1.00 56.31 98 ARG A CA 1
ATOM 802 C C . ARG A 1 98 ? 28.072 -2.605 -34.817 1.00 56.31 98 ARG A C 1
ATOM 804 O O . ARG A 1 98 ? 28.773 -2.690 -35.823 1.00 56.31 98 ARG A O 1
ATOM 811 N N . GLN A 1 99 ? 28.566 -2.470 -33.593 1.00 57.31 99 GLN A N 1
ATOM 812 C CA . GLN A 1 99 ? 29.966 -2.747 -33.293 1.00 57.31 99 GLN A CA 1
ATOM 813 C C . GLN A 1 99 ? 30.191 -4.273 -33.253 1.00 57.31 99 GLN A C 1
ATOM 815 O O . GLN A 1 99 ? 29.268 -5.020 -32.909 1.00 57.31 99 GLN A O 1
ATOM 820 N N . PRO A 1 100 ? 31.364 -4.777 -33.677 1.00 53.53 100 PRO A N 1
ATOM 821 C CA . PRO A 1 100 ? 31.654 -6.209 -33.656 1.00 53.53 100 PRO A CA 1
ATOM 822 C C . PRO A 1 100 ? 31.597 -6.747 -32.218 1.00 53.53 100 PRO A C 1
ATOM 824 O O . PRO A 1 100 ? 32.260 -6.207 -31.338 1.00 53.53 100 PRO A O 1
ATOM 827 N N . LYS A 1 101 ? 30.805 -7.809 -31.993 1.00 49.09 101 LYS A N 1
ATOM 828 C CA . LYS A 1 101 ? 30.647 -8.458 -30.678 1.00 49.09 101 LYS A CA 1
ATOM 829 C C . LYS A 1 101 ? 32.011 -8.854 -30.108 1.00 49.09 101 LYS A C 1
ATOM 831 O O . LYS A 1 101 ? 32.751 -9.614 -30.748 1.00 49.09 101 LYS A O 1
ATOM 836 N N . THR A 1 102 ? 32.304 -8.394 -28.898 1.00 57.44 102 THR A N 1
ATOM 837 C CA . THR A 1 102 ? 33.496 -8.796 -28.152 1.00 57.44 102 THR A CA 1
ATOM 838 C C . THR A 1 102 ? 33.322 -10.207 -27.581 1.00 57.44 102 THR A C 1
ATOM 840 O O . THR A 1 102 ? 32.242 -10.799 -27.608 1.00 57.44 102 THR A O 1
ATOM 843 N N . GLU A 1 103 ? 34.416 -10.820 -27.140 1.00 51.03 103 GLU A N 1
ATOM 844 C CA . GLU A 1 103 ? 34.407 -12.174 -26.572 1.00 51.03 103 GLU A CA 1
ATOM 845 C C . GLU A 1 103 ? 33.723 -12.224 -25.190 1.00 51.03 103 GLU A C 1
ATOM 847 O O . GLU A 1 103 ? 33.250 -13.282 -24.781 1.00 51.03 103 GLU A O 1
ATOM 852 N N . ASP A 1 104 ? 33.598 -11.069 -24.529 1.00 50.06 104 ASP A N 1
ATOM 853 C CA . ASP A 1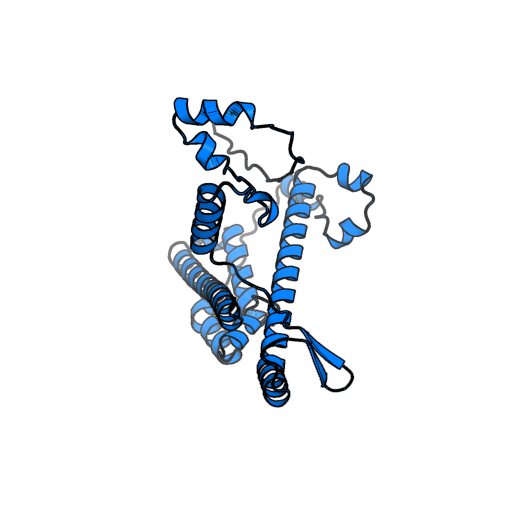 104 ? 32.902 -10.882 -23.252 1.00 50.06 104 ASP A CA 1
ATOM 854 C C . ASP A 1 104 ? 31.373 -10.860 -23.425 1.00 50.06 104 ASP A C 1
ATOM 856 O O . ASP A 1 104 ? 30.660 -11.551 -22.699 1.00 50.06 104 ASP A O 1
ATOM 860 N N . ASP A 1 105 ? 30.871 -10.229 -24.497 1.00 47.72 105 ASP A N 1
ATOM 861 C CA . ASP A 1 105 ? 29.442 -10.252 -24.865 1.00 47.72 105 ASP A CA 1
ATOM 862 C C . ASP A 1 105 ? 28.926 -11.687 -25.089 1.00 47.72 105 ASP A C 1
ATOM 864 O O . ASP A 1 105 ? 27.764 -12.009 -24.845 1.00 47.72 105 ASP A O 1
ATOM 868 N N . ARG A 1 106 ? 29.800 -12.589 -25.560 1.00 50.50 106 ARG A N 1
ATOM 869 C CA . ARG A 1 106 ? 29.453 -14.008 -25.758 1.00 50.50 106 ARG A CA 1
ATOM 870 C C . ARG A 1 106 ? 29.363 -14.787 -24.446 1.00 50.50 106 ARG A C 1
ATOM 872 O O . ARG A 1 106 ? 28.733 -15.841 -24.428 1.00 50.50 106 ARG A O 1
ATOM 879 N N . ARG A 1 107 ? 30.000 -14.306 -23.373 1.00 49.16 107 ARG A N 1
ATOM 880 C CA . ARG A 1 107 ? 29.921 -14.902 -22.031 1.00 49.16 107 ARG A CA 1
ATOM 881 C C . ARG A 1 107 ? 28.672 -14.427 -21.286 1.00 49.16 107 ARG A C 1
ATOM 883 O O . ARG A 1 107 ? 28.068 -15.233 -20.586 1.00 49.16 107 ARG A O 1
ATOM 890 N N . GLU A 1 108 ? 28.236 -13.183 -21.493 1.00 47.88 108 GLU A N 1
ATOM 891 C CA . GLU A 1 108 ? 26.970 -12.664 -20.946 1.00 47.88 108 GLU A CA 1
ATOM 892 C C . GLU A 1 108 ? 25.733 -13.375 -21.518 1.00 47.88 108 GLU A C 1
ATOM 894 O O . GLU A 1 108 ? 24.812 -13.696 -20.766 1.00 47.88 108 GLU A O 1
ATOM 899 N N . ASP A 1 109 ? 25.747 -13.727 -22.810 1.00 47.25 109 ASP A N 1
ATOM 900 C CA . ASP A 1 109 ? 24.676 -14.498 -23.470 1.00 47.25 109 ASP A CA 1
ATOM 901 C C . ASP A 1 109 ? 24.453 -15.901 -22.823 1.00 47.25 109 ASP A C 1
ATOM 903 O O . ASP A 1 109 ? 23.418 -16.534 -23.047 1.00 47.25 109 ASP A O 1
ATOM 907 N N . MET A 1 110 ? 25.391 -16.397 -21.995 1.00 45.28 110 MET A N 1
ATOM 908 C CA . MET A 1 110 ? 25.293 -17.675 -21.266 1.00 45.28 110 MET A CA 1
ATOM 909 C C . MET A 1 110 ? 24.652 -17.575 -19.869 1.00 45.28 110 MET A C 1
ATOM 911 O O . MET A 1 110 ? 24.293 -18.610 -19.300 1.00 45.28 110 MET A O 1
ATOM 915 N N . ASN A 1 111 ? 24.440 -16.370 -19.329 1.00 50.12 111 ASN A N 1
ATOM 916 C CA . ASN A 1 111 ? 23.710 -16.175 -18.074 1.00 50.12 111 ASN A CA 1
ATOM 917 C C . ASN A 1 111 ? 22.204 -16.126 -18.356 1.00 50.12 111 ASN A C 1
ATOM 919 O O . ASN A 1 111 ? 21.582 -15.066 -18.388 1.00 50.12 111 ASN A O 1
ATOM 923 N N . ALA A 1 112 ? 21.607 -17.297 -18.583 1.00 55.72 112 ALA A N 1
ATOM 924 C CA . ALA A 1 112 ? 20.164 -17.439 -18.733 1.00 55.72 112 ALA A CA 1
ATOM 925 C C . ALA A 1 112 ? 19.437 -16.817 -17.524 1.00 55.72 112 ALA A C 1
ATOM 927 O O . ALA A 1 112 ? 19.461 -17.366 -16.423 1.00 55.72 112 ALA A O 1
ATOM 928 N N . THR A 1 113 ? 18.796 -15.662 -17.726 1.00 65.31 113 THR A N 1
ATOM 929 C CA . THR A 1 113 ? 18.032 -14.955 -16.692 1.00 65.31 113 THR A CA 1
ATOM 930 C C . THR A 1 113 ? 16.945 -15.870 -16.132 1.00 65.31 113 THR A C 1
ATOM 932 O O . THR A 1 113 ? 15.993 -16.232 -16.828 1.00 65.31 113 THR A O 1
ATOM 935 N N . ILE A 1 114 ? 17.085 -16.260 -14.865 1.00 76.25 114 ILE A N 1
ATOM 936 C CA . ILE A 1 114 ? 16.102 -17.093 -14.170 1.00 76.25 114 ILE A CA 1
ATOM 937 C C . ILE A 1 114 ? 14.859 -16.242 -13.901 1.00 76.25 114 ILE A C 1
ATOM 939 O O . ILE A 1 114 ? 14.928 -15.138 -13.364 1.00 76.25 114 ILE A O 1
ATOM 943 N N . THR A 1 115 ? 13.696 -16.760 -14.278 1.00 82.75 115 THR A N 1
ATOM 944 C CA . THR A 1 115 ? 12.412 -16.069 -14.097 1.00 82.75 115 THR A CA 1
ATOM 945 C C . THR A 1 115 ? 11.740 -16.466 -12.782 1.00 82.75 115 THR A C 1
ATOM 947 O O . THR A 1 115 ? 11.898 -17.591 -12.299 1.00 82.75 115 THR A O 1
ATOM 950 N N . LEU A 1 116 ? 10.880 -15.599 -12.233 1.00 81.69 116 LEU A N 1
ATOM 951 C CA . LEU A 1 116 ? 10.066 -15.938 -11.049 1.00 81.69 116 LEU A CA 1
ATOM 952 C C . LEU A 1 116 ? 9.241 -17.221 -11.195 1.00 81.69 116 LEU A C 1
ATOM 954 O O . LEU A 1 116 ? 9.007 -17.930 -10.219 1.00 81.69 116 LEU A O 1
ATOM 958 N N . LYS A 1 117 ? 8.778 -17.530 -12.409 1.00 82.31 117 LYS A N 1
ATOM 959 C CA . LYS A 1 117 ? 8.004 -18.749 -12.658 1.00 82.31 117 LYS A CA 1
ATOM 960 C C . LYS A 1 117 ? 8.853 -20.001 -12.427 1.00 82.31 117 LYS A C 1
ATOM 962 O O . LYS A 1 117 ? 8.351 -20.978 -11.881 1.00 82.31 117 LYS A O 1
ATOM 967 N N . GLN A 1 118 ? 10.128 -19.953 -12.811 1.00 81.62 118 GLN A N 1
ATOM 968 C CA . GLN A 1 118 ? 11.082 -21.036 -12.581 1.00 81.62 118 GLN A CA 1
ATOM 969 C C . GLN A 1 118 ? 11.460 -21.139 -11.099 1.00 81.62 118 GLN A C 1
ATOM 971 O O . GLN A 1 118 ? 11.530 -22.253 -10.582 1.00 81.62 118 GLN A O 1
ATOM 976 N N . LEU A 1 119 ? 11.586 -20.006 -10.392 1.00 84.50 119 LEU A N 1
ATOM 977 C CA . LEU A 1 119 ? 11.874 -19.973 -8.951 1.00 84.50 119 LEU A CA 1
ATOM 978 C C . LEU A 1 119 ? 10.896 -20.836 -8.134 1.00 84.50 119 LEU A C 1
ATOM 980 O O . LEU A 1 119 ? 11.323 -21.572 -7.252 1.00 84.50 119 LEU A O 1
ATOM 984 N N . HIS A 1 120 ? 9.597 -20.806 -8.458 1.00 80.75 120 HIS A N 1
ATOM 985 C CA . HIS A 1 120 ? 8.576 -21.606 -7.762 1.00 80.75 120 HIS A CA 1
ATOM 986 C C . HIS A 1 120 ? 8.735 -23.124 -7.916 1.00 80.75 120 HIS A C 1
ATOM 988 O O . HIS A 1 120 ? 8.175 -23.881 -7.126 1.00 80.75 120 HIS A O 1
ATOM 994 N N . THR A 1 121 ? 9.479 -23.568 -8.926 1.00 85.00 121 THR A N 1
ATOM 995 C CA . THR A 1 121 ? 9.741 -24.986 -9.198 1.00 85.00 121 THR A CA 1
ATOM 996 C C . THR A 1 121 ? 11.135 -25.435 -8.753 1.00 85.00 121 THR A C 1
ATOM 998 O O . THR A 1 121 ? 11.444 -26.620 -8.841 1.00 85.00 121 THR A O 1
ATOM 1001 N N . MET A 1 122 ? 11.975 -24.513 -8.266 1.00 84.19 122 MET A N 1
ATOM 1002 C CA . MET A 1 122 ? 13.345 -24.805 -7.842 1.00 84.19 122 MET A CA 1
ATOM 1003 C C . MET A 1 122 ? 13.417 -25.183 -6.353 1.00 84.19 122 MET A C 1
ATOM 1005 O O . MET A 1 122 ? 12.791 -24.525 -5.517 1.00 84.19 122 MET A O 1
ATOM 1009 N N . PRO A 1 123 ? 14.225 -26.191 -5.976 1.00 87.50 123 PRO A N 1
ATOM 1010 C CA . PRO A 1 123 ? 14.560 -26.450 -4.581 1.00 87.50 123 PRO A CA 1
ATOM 1011 C C . PRO A 1 123 ? 15.311 -25.269 -3.957 1.00 87.50 123 PRO A C 1
ATOM 1013 O O . PRO A 1 123 ? 16.185 -24.672 -4.586 1.00 87.50 123 PRO A O 1
ATOM 1016 N N . LEU A 1 124 ? 15.051 -24.986 -2.678 1.00 86.19 124 LEU A N 1
ATOM 1017 C CA . LEU A 1 124 ? 15.722 -23.906 -1.942 1.00 86.19 124 LEU A CA 1
ATOM 1018 C C . LEU A 1 124 ? 17.255 -24.011 -2.012 1.00 86.19 124 LEU A C 1
ATOM 1020 O O . LEU A 1 124 ? 17.938 -23.000 -2.138 1.00 86.19 124 LEU A O 1
ATOM 1024 N N . SER A 1 125 ? 17.789 -25.233 -1.960 1.00 85.94 125 SER A N 1
ATOM 1025 C CA . SER A 1 125 ? 19.228 -25.496 -2.041 1.00 85.94 125 SER A CA 1
ATOM 1026 C C . SER A 1 125 ? 19.848 -25.085 -3.373 1.00 85.94 125 SER A C 1
ATOM 1028 O O . SER A 1 125 ? 21.026 -24.750 -3.392 1.00 85.94 125 SER A O 1
ATOM 1030 N N . ASP A 1 126 ? 19.092 -25.103 -4.469 1.00 85.50 126 ASP A N 1
ATOM 1031 C CA . ASP A 1 126 ? 19.595 -24.695 -5.783 1.00 85.50 126 ASP A CA 1
ATOM 1032 C C . ASP A 1 126 ? 19.472 -23.188 -5.974 1.00 85.50 126 ASP A C 1
ATOM 1034 O O . ASP A 1 126 ? 20.390 -22.561 -6.493 1.00 85.50 126 ASP A O 1
ATOM 1038 N N . VAL A 1 127 ? 18.406 -22.584 -5.441 1.00 86.38 127 VAL A N 1
ATOM 1039 C CA . VAL A 1 127 ? 18.279 -21.121 -5.364 1.00 86.38 127 VAL A CA 1
ATOM 1040 C C . VAL A 1 127 ? 19.417 -20.523 -4.531 1.00 86.38 127 VAL A C 1
ATOM 1042 O O . VAL A 1 127 ? 20.001 -19.521 -4.919 1.00 86.38 127 VAL A O 1
ATOM 1045 N N . ALA A 1 128 ? 19.787 -21.158 -3.416 1.00 88.75 128 ALA A N 1
ATOM 1046 C CA . ALA A 1 128 ? 20.872 -20.692 -2.550 1.00 88.75 128 ALA A CA 1
ATOM 1047 C C . ALA A 1 128 ? 22.271 -20.765 -3.194 1.00 88.75 128 ALA A C 1
ATOM 1049 O O . ALA A 1 128 ? 23.195 -20.134 -2.687 1.00 88.75 128 ALA A O 1
ATOM 1050 N N . LYS A 1 129 ? 22.438 -21.534 -4.279 1.00 89.31 129 LYS A N 1
ATOM 1051 C CA . LYS A 1 129 ? 23.695 -21.625 -5.044 1.00 89.31 129 LYS A CA 1
ATOM 1052 C C . LYS A 1 129 ? 23.792 -20.582 -6.158 1.00 89.31 129 LYS A C 1
ATOM 1054 O O . LYS A 1 129 ? 24.843 -20.489 -6.785 1.00 89.31 129 LYS A O 1
ATOM 1059 N N . LEU A 1 130 ? 22.711 -19.851 -6.437 1.00 86.31 130 LEU A N 1
ATOM 1060 C CA . LEU A 1 130 ? 22.732 -18.773 -7.417 1.00 86.31 130 LEU A CA 1
ATOM 1061 C C . LEU A 1 130 ? 23.689 -17.671 -6.965 1.00 86.31 130 LEU A C 1
ATOM 1063 O O . LEU A 1 130 ? 23.864 -17.429 -5.768 1.00 86.31 130 LEU A O 1
ATOM 1067 N N . ASP A 1 131 ? 24.304 -17.002 -7.934 1.00 86.88 131 ASP A N 1
ATOM 1068 C CA . ASP A 1 131 ? 25.163 -15.867 -7.639 1.00 86.88 131 ASP A CA 1
ATOM 1069 C C . ASP A 1 131 ? 24.357 -14.662 -7.114 1.00 86.88 131 ASP A C 1
ATOM 1071 O O . ASP A 1 131 ? 23.123 -14.594 -7.181 1.00 86.88 131 ASP A O 1
ATOM 1075 N N . GLY A 1 132 ? 25.071 -13.685 -6.550 1.00 86.19 132 GLY A N 1
ATOM 1076 C CA . GLY A 1 132 ? 24.445 -12.496 -5.976 1.00 86.19 132 GLY A CA 1
ATOM 1077 C C . GLY A 1 132 ? 23.668 -11.662 -7.000 1.00 86.19 132 GLY A C 1
ATOM 1078 O O . GLY A 1 132 ? 22.675 -11.038 -6.631 1.00 86.19 132 GLY A O 1
ATOM 1079 N N . ALA A 1 133 ? 24.081 -11.674 -8.272 1.00 83.06 133 ALA A N 1
ATOM 1080 C CA . ALA A 1 133 ? 23.434 -10.920 -9.342 1.00 83.06 133 ALA A CA 1
ATOM 1081 C C . ALA A 1 133 ? 22.079 -11.538 -9.724 1.00 83.06 133 ALA A C 1
ATOM 1083 O O . ALA A 1 133 ? 21.070 -10.833 -9.753 1.00 83.06 133 ALA A O 1
ATOM 1084 N N . ALA A 1 134 ? 22.026 -12.857 -9.915 1.00 84.69 134 ALA A N 1
ATOM 1085 C CA . ALA A 1 134 ? 20.802 -13.603 -10.177 1.00 84.69 134 ALA A CA 1
ATOM 1086 C C . ALA A 1 134 ? 19.831 -13.530 -8.990 1.00 84.69 134 ALA A C 1
ATOM 1088 O O . ALA A 1 134 ? 18.627 -13.357 -9.182 1.00 84.69 134 ALA A O 1
ATOM 1089 N N . LEU A 1 135 ? 20.333 -13.598 -7.751 1.00 89.00 135 LEU A N 1
ATOM 1090 C CA . LEU A 1 135 ? 19.504 -13.410 -6.556 1.00 89.00 135 LEU A CA 1
ATOM 1091 C C . LEU A 1 135 ? 18.947 -11.983 -6.443 1.00 89.00 135 LEU A C 1
ATOM 1093 O O . LEU A 1 135 ? 17.797 -11.811 -6.031 1.00 89.00 135 LEU A O 1
ATOM 1097 N N . ALA A 1 136 ? 19.733 -10.965 -6.807 1.00 86.94 136 ALA A N 1
ATOM 1098 C CA . ALA A 1 136 ? 19.280 -9.576 -6.823 1.00 86.94 136 ALA A CA 1
ATOM 1099 C C . ALA A 1 136 ? 18.179 -9.354 -7.866 1.00 86.94 136 ALA A C 1
ATOM 1101 O O . ALA A 1 136 ? 17.144 -8.765 -7.547 1.00 86.94 136 ALA A O 1
ATOM 1102 N N . ASP A 1 137 ? 18.369 -9.883 -9.076 1.00 85.69 137 ASP A N 1
ATOM 1103 C CA . ASP A 1 137 ? 17.380 -9.807 -10.149 1.00 85.69 137 ASP A CA 1
ATOM 1104 C C . ASP A 1 137 ? 16.077 -10.528 -9.763 1.00 85.69 137 ASP A C 1
ATOM 1106 O O . ASP A 1 137 ? 14.995 -9.941 -9.821 1.00 85.69 137 ASP A O 1
ATOM 1110 N N . LEU A 1 138 ? 16.161 -11.750 -9.226 1.00 88.69 138 LEU A N 1
ATOM 1111 C CA . LEU A 1 138 ? 14.993 -12.476 -8.712 1.00 88.69 138 LEU A CA 1
ATOM 1112 C C . LEU A 1 138 ? 14.277 -11.716 -7.585 1.00 88.69 138 LEU A C 1
ATOM 1114 O O . LEU A 1 138 ? 13.044 -11.655 -7.569 1.00 88.69 138 LEU A O 1
ATOM 1118 N N . GLN A 1 139 ? 15.020 -11.100 -6.657 1.00 91.00 139 GLN A N 1
ATOM 1119 C CA . GLN A 1 139 ? 14.438 -10.271 -5.597 1.00 91.00 139 GLN A CA 1
ATOM 1120 C C . GLN A 1 139 ? 13.707 -9.048 -6.178 1.00 91.00 139 GLN A C 1
ATOM 1122 O O . GLN A 1 139 ? 12.603 -8.717 -5.733 1.00 91.00 139 GLN A O 1
ATOM 1127 N N . GLN A 1 140 ? 14.282 -8.389 -7.186 1.00 88.06 140 GLN A N 1
ATOM 1128 C CA . GLN A 1 140 ? 13.659 -7.255 -7.867 1.00 88.06 140 GLN A CA 1
ATOM 1129 C C . GLN A 1 140 ? 12.394 -7.672 -8.622 1.00 88.06 140 GLN A C 1
ATOM 1131 O O . GLN A 1 140 ? 11.351 -7.025 -8.469 1.00 88.06 140 GLN A O 1
ATOM 1136 N N . GLN A 1 141 ? 12.456 -8.762 -9.392 1.00 86.00 141 GLN A N 1
ATOM 1137 C CA . GLN A 1 141 ? 11.295 -9.305 -10.086 1.00 86.00 141 GLN A CA 1
ATOM 1138 C C . GLN A 1 141 ? 10.166 -9.599 -9.083 1.00 86.00 141 GLN A C 1
ATOM 1140 O O . GLN A 1 141 ? 9.024 -9.189 -9.312 1.00 86.00 141 GLN A O 1
ATOM 1145 N N . ALA A 1 142 ? 10.472 -10.267 -7.960 1.00 88.75 142 ALA A N 1
ATOM 1146 C CA . ALA A 1 142 ? 9.486 -10.672 -6.953 1.00 88.75 142 ALA A CA 1
ATOM 1147 C C . ALA A 1 142 ? 8.791 -9.465 -6.314 1.00 88.75 142 ALA A C 1
ATOM 1149 O O . ALA A 1 142 ? 7.563 -9.431 -6.214 1.00 88.75 142 ALA A O 1
ATOM 1150 N N . ASN A 1 143 ? 9.566 -8.444 -5.943 1.00 88.62 143 ASN A N 1
ATOM 1151 C CA . ASN A 1 143 ? 9.026 -7.199 -5.405 1.00 88.62 143 ASN A CA 1
ATOM 1152 C C . ASN A 1 143 ? 8.126 -6.494 -6.428 1.00 88.62 143 ASN A C 1
ATOM 1154 O O . ASN A 1 143 ? 7.024 -6.070 -6.089 1.00 88.62 143 ASN A O 1
ATOM 1158 N N . ALA A 1 144 ? 8.545 -6.423 -7.695 1.00 83.44 144 ALA A N 1
ATOM 1159 C CA . ALA A 1 144 ? 7.734 -5.820 -8.747 1.00 83.44 144 ALA A CA 1
ATOM 1160 C C . ALA A 1 144 ? 6.427 -6.597 -8.993 1.00 83.44 144 ALA A C 1
ATOM 1162 O O . ALA A 1 144 ? 5.385 -5.993 -9.242 1.00 83.44 144 ALA A O 1
ATOM 1163 N N . ALA A 1 145 ? 6.452 -7.931 -8.934 1.00 85.56 145 ALA A N 1
ATOM 1164 C CA . ALA A 1 145 ? 5.248 -8.755 -9.044 1.00 85.56 145 ALA A CA 1
ATOM 1165 C C . ALA A 1 145 ? 4.290 -8.530 -7.862 1.00 85.56 145 ALA A C 1
ATOM 1167 O O . ALA A 1 145 ? 3.085 -8.390 -8.071 1.00 85.56 145 ALA A O 1
ATOM 1168 N N . LEU A 1 146 ? 4.824 -8.429 -6.641 1.00 89.06 146 LEU A N 1
ATOM 1169 C CA . LEU A 1 146 ? 4.040 -8.145 -5.441 1.00 89.06 146 LEU A CA 1
ATOM 1170 C C . LEU A 1 146 ? 3.348 -6.780 -5.516 1.00 89.06 146 LEU A C 1
ATOM 1172 O O . LEU A 1 146 ? 2.156 -6.691 -5.231 1.00 89.06 146 LEU A O 1
ATOM 1176 N N . GLU A 1 147 ? 4.070 -5.730 -5.908 1.00 82.19 147 GLU A N 1
ATOM 1177 C CA . GLU A 1 147 ? 3.483 -4.392 -6.038 1.00 82.19 147 GLU A CA 1
ATOM 1178 C C . GLU A 1 147 ? 2.389 -4.358 -7.114 1.00 82.19 147 GLU A C 1
ATOM 1180 O O . GLU A 1 147 ? 1.300 -3.855 -6.851 1.00 82.19 147 GLU A O 1
ATOM 1185 N N . ARG A 1 148 ? 2.598 -5.005 -8.272 1.00 78.50 148 ARG A N 1
ATOM 1186 C CA . ARG A 1 148 ? 1.541 -5.138 -9.295 1.00 78.50 148 ARG A CA 1
ATOM 1187 C C . ARG A 1 148 ? 0.294 -5.834 -8.754 1.00 78.50 148 ARG A C 1
ATOM 1189 O O . ARG A 1 148 ? -0.817 -5.381 -9.014 1.00 78.50 148 ARG A O 1
ATOM 1196 N N . ALA A 1 149 ? 0.463 -6.914 -7.990 1.00 84.38 149 ALA A N 1
ATOM 1197 C CA . ALA A 1 149 ? -0.659 -7.640 -7.400 1.00 84.38 149 ALA A CA 1
ATOM 1198 C C . ALA A 1 149 ? -1.421 -6.794 -6.363 1.00 84.38 149 ALA A C 1
ATOM 1200 O O . ALA A 1 149 ? -2.652 -6.831 -6.337 1.00 84.38 149 ALA A O 1
ATOM 1201 N N . LYS A 1 150 ? -0.714 -6.006 -5.539 1.00 79.06 150 LYS A N 1
ATOM 1202 C CA . LYS A 1 150 ? -1.341 -5.068 -4.592 1.00 79.06 150 LYS A CA 1
ATOM 1203 C C . LYS A 1 150 ? -2.166 -4.016 -5.321 1.00 79.06 150 LYS A C 1
ATOM 1205 O O . LYS A 1 150 ? -3.349 -3.885 -5.024 1.00 79.06 150 LYS A O 1
ATOM 1210 N N . SER A 1 151 ? -1.580 -3.351 -6.315 1.00 74.19 151 SER A N 1
ATOM 1211 C CA . SER A 1 151 ? -2.280 -2.325 -7.091 1.00 74.19 151 SER A CA 1
ATOM 1212 C C . SER A 1 151 ? -3.488 -2.895 -7.842 1.00 74.19 151 SER A C 1
ATOM 1214 O O . SER A 1 151 ? -4.547 -2.275 -7.862 1.00 74.19 151 SER A O 1
ATOM 1216 N N . ALA A 1 152 ? -3.374 -4.105 -8.406 1.00 76.25 152 ALA A N 1
ATOM 1217 C CA . ALA A 1 152 ? -4.496 -4.809 -9.031 1.00 76.25 152 ALA A CA 1
ATOM 1218 C C . ALA A 1 152 ? -5.654 -5.059 -8.056 1.00 76.25 152 ALA A C 1
ATOM 1220 O O . ALA A 1 152 ? -6.818 -4.848 -8.400 1.00 76.25 152 ALA A O 1
ATOM 1221 N N . LYS A 1 153 ? -5.332 -5.483 -6.830 1.00 83.00 153 LYS A N 1
ATOM 1222 C CA . LYS A 1 153 ? -6.320 -5.727 -5.781 1.00 83.00 153 LYS A CA 1
ATOM 1223 C C . LYS A 1 153 ? -6.990 -4.432 -5.314 1.00 83.00 153 LYS A C 1
ATOM 1225 O O . LYS A 1 153 ? -8.211 -4.393 -5.245 1.00 83.00 153 LYS A O 1
ATOM 1230 N N . GLU A 1 154 ? -6.213 -3.391 -5.025 1.00 77.06 154 GLU A N 1
ATOM 1231 C CA . GLU A 1 154 ? -6.730 -2.074 -4.618 1.00 77.06 154 GLU A CA 1
ATOM 1232 C C . GLU A 1 154 ? -7.689 -1.511 -5.668 1.00 77.06 154 GLU A C 1
ATOM 1234 O O . GLU A 1 154 ? -8.809 -1.118 -5.345 1.00 77.06 154 GLU A O 1
ATOM 1239 N N . PHE A 1 155 ? -7.314 -1.597 -6.945 1.00 75.69 155 PHE A N 1
ATOM 1240 C CA . PHE A 1 155 ? -8.193 -1.179 -8.027 1.00 75.69 155 PHE A CA 1
ATOM 1241 C C . PHE A 1 155 ? -9.492 -1.986 -8.093 1.00 75.69 155 PHE A C 1
ATOM 1243 O O . PHE A 1 155 ? -10.569 -1.406 -8.235 1.00 75.69 155 PHE A O 1
ATOM 1250 N N . LEU A 1 156 ? -9.414 -3.318 -7.995 1.00 81.31 156 LEU A N 1
ATOM 1251 C CA . LEU A 1 156 ? -10.603 -4.166 -7.999 1.00 81.31 156 LEU A CA 1
ATOM 1252 C C . LEU A 1 156 ? -11.517 -3.840 -6.810 1.00 81.31 156 LEU A C 1
ATOM 1254 O O . LEU A 1 156 ? -12.726 -3.704 -6.993 1.00 81.31 156 LEU A O 1
ATOM 1258 N N . ASP A 1 157 ? -10.948 -3.665 -5.617 1.00 83.69 157 ASP A N 1
ATOM 1259 C CA . ASP A 1 157 ? -11.677 -3.257 -4.415 1.00 83.69 157 ASP A CA 1
ATOM 1260 C C . ASP A 1 157 ? -12.369 -1.893 -4.637 1.00 83.69 157 ASP A C 1
ATOM 1262 O O . ASP A 1 157 ? -13.550 -1.734 -4.310 1.00 83.69 157 ASP A O 1
ATOM 1266 N N . GLY A 1 158 ? -11.685 -0.935 -5.272 1.00 76.69 158 GLY A N 1
ATOM 1267 C CA . GLY A 1 158 ? -12.243 0.361 -5.672 1.00 76.69 158 GLY A CA 1
ATOM 1268 C C . GLY A 1 158 ? -13.380 0.248 -6.695 1.00 76.69 158 GLY A C 1
ATOM 1269 O O . GLY A 1 158 ? -14.429 0.880 -6.538 1.00 76.69 158 GLY A O 1
ATOM 1270 N N . ALA A 1 159 ? -13.231 -0.605 -7.710 1.00 80.19 159 ALA A N 1
ATOM 1271 C CA . ALA A 1 159 ? -14.266 -0.870 -8.709 1.00 80.19 159 ALA A CA 1
ATOM 1272 C C . ALA A 1 159 ? -15.512 -1.527 -8.085 1.00 80.19 159 ALA A C 1
ATOM 1274 O O . ALA A 1 159 ? -16.640 -1.122 -8.375 1.00 80.19 159 ALA A O 1
ATOM 1275 N N . ILE A 1 160 ? -15.323 -2.488 -7.174 1.00 88.50 160 ILE A N 1
ATOM 1276 C CA . ILE A 1 160 ? -16.397 -3.117 -6.390 1.00 88.50 160 ILE A CA 1
ATOM 1277 C C . ILE A 1 160 ? -17.105 -2.070 -5.521 1.00 88.50 160 ILE A C 1
ATOM 1279 O O . ILE A 1 160 ? -18.339 -2.015 -5.499 1.00 88.50 160 ILE A O 1
ATOM 1283 N N . ALA A 1 161 ? -16.345 -1.208 -4.836 1.00 86.56 161 ALA A N 1
ATOM 1284 C CA . ALA A 1 161 ? -16.893 -0.131 -4.017 1.00 86.56 161 ALA A CA 1
ATOM 1285 C C . ALA A 1 161 ? -17.700 0.872 -4.853 1.00 86.56 161 ALA A C 1
ATOM 1287 O O . ALA A 1 161 ? -18.782 1.279 -4.432 1.00 86.56 161 ALA A O 1
ATOM 1288 N N . ARG A 1 162 ? -17.227 1.226 -6.054 1.00 84.62 162 ARG A N 1
ATOM 1289 C CA . ARG A 1 162 ? -17.957 2.088 -6.994 1.00 84.62 162 ARG A CA 1
ATOM 1290 C C . ARG A 1 162 ? -19.239 1.426 -7.495 1.00 84.62 162 ARG A C 1
ATOM 1292 O O . ARG A 1 162 ? -20.275 2.080 -7.534 1.00 84.62 162 ARG A O 1
ATOM 1299 N N . LYS A 1 163 ? -19.187 0.138 -7.846 1.00 90.06 163 LYS A N 1
ATOM 1300 C CA . LYS A 1 163 ? -20.340 -0.608 -8.372 1.00 90.06 163 LYS A CA 1
ATOM 1301 C C . LYS A 1 163 ? -21.466 -0.738 -7.345 1.00 90.06 163 LYS A C 1
ATOM 1303 O O . LYS A 1 163 ? -22.626 -0.527 -7.680 1.00 90.06 163 LYS A O 1
ATOM 1308 N N . TYR A 1 164 ? -21.136 -1.103 -6.106 1.00 94.38 164 TYR A N 1
ATOM 1309 C CA . TYR A 1 164 ? -22.145 -1.439 -5.095 1.00 94.38 164 TYR A CA 1
ATOM 1310 C C . TYR A 1 164 ? -22.356 -0.357 -4.032 1.00 94.38 164 TYR A C 1
ATOM 1312 O O . TYR A 1 164 ? -23.299 -0.459 -3.250 1.00 94.38 164 TYR A O 1
ATOM 1320 N N . GLY A 1 165 ? -21.503 0.667 -3.968 1.00 89.94 165 GLY A N 1
ATOM 1321 C CA . GLY A 1 165 ? -21.467 1.629 -2.866 1.00 89.94 165 GLY A CA 1
ATOM 1322 C C . GLY A 1 165 ? -22.786 2.361 -2.637 1.00 89.94 165 GLY A C 1
ATOM 1323 O O . GLY A 1 165 ? -23.263 2.416 -1.502 1.00 89.94 165 GLY A O 1
ATOM 1324 N N . ASP A 1 166 ? -23.403 2.885 -3.694 1.00 90.62 166 ASP A N 1
ATOM 1325 C CA . ASP A 1 166 ? -24.655 3.638 -3.566 1.00 90.62 166 ASP A CA 1
ATOM 1326 C C . ASP A 1 166 ? -25.850 2.729 -3.270 1.00 90.62 166 ASP A C 1
ATOM 1328 O O . ASP A 1 166 ? -26.662 3.054 -2.403 1.00 90.62 166 ASP A O 1
ATOM 1332 N N . LEU A 1 167 ? -25.893 1.536 -3.871 1.00 92.25 167 LEU A N 1
ATOM 1333 C CA . LEU A 1 167 ? -26.895 0.517 -3.550 1.00 92.25 167 LEU A CA 1
ATOM 1334 C C . LEU A 1 167 ? -26.799 0.076 -2.080 1.00 92.25 167 LEU A C 1
ATOM 1336 O O . LEU A 1 167 ? -27.806 0.018 -1.379 1.00 92.25 167 LEU A O 1
ATOM 1340 N N . ILE A 1 168 ? -25.588 -0.177 -1.572 1.00 93.06 168 ILE A N 1
ATOM 1341 C CA . ILE A 1 168 ? -25.358 -0.539 -0.166 1.00 93.06 168 ILE A CA 1
ATOM 1342 C C . ILE A 1 168 ? -25.836 0.579 0.770 1.00 93.06 168 ILE A C 1
ATOM 1344 O O . ILE A 1 168 ? -26.475 0.286 1.782 1.00 93.06 168 ILE A O 1
ATOM 1348 N N . LYS A 1 169 ? -25.554 1.852 0.453 1.00 89.62 169 LYS A N 1
ATOM 1349 C CA . LYS A 1 169 ? -26.027 3.001 1.250 1.00 89.62 169 LYS A CA 1
ATOM 1350 C C . LYS A 1 169 ? -27.553 3.080 1.271 1.00 89.62 169 LYS A C 1
ATOM 1352 O O . LYS A 1 169 ? -28.129 3.235 2.345 1.00 89.62 169 LYS A O 1
ATOM 1357 N N . GLN A 1 170 ? -28.200 2.928 0.117 1.00 90.88 170 GLN A N 1
ATOM 1358 C CA . GLN A 1 170 ? -29.661 2.937 0.011 1.00 90.88 170 GLN A CA 1
ATOM 1359 C C . GLN A 1 170 ? -30.291 1.800 0.822 1.00 90.88 170 GLN A C 1
ATOM 1361 O O . GLN A 1 170 ? -31.195 2.046 1.617 1.00 90.88 170 GLN A O 1
ATOM 1366 N N . LEU A 1 171 ? -29.768 0.575 0.699 1.00 92.06 171 LEU A N 1
ATOM 1367 C CA . LEU A 1 171 ? -30.247 -0.582 1.463 1.00 92.06 171 LEU A CA 1
ATOM 1368 C C . LEU A 1 171 ? -30.070 -0.392 2.979 1.00 92.06 171 LEU A C 1
ATOM 1370 O O . LEU A 1 171 ? -30.944 -0.778 3.759 1.00 92.06 171 LEU A O 1
ATOM 1374 N N . ARG A 1 172 ? -28.968 0.236 3.413 1.00 90.25 172 ARG A N 1
ATOM 1375 C CA . ARG A 1 172 ? -28.751 0.609 4.823 1.00 90.25 172 ARG A CA 1
ATOM 1376 C C . ARG A 1 172 ? -29.783 1.620 5.316 1.00 90.25 172 ARG A C 1
ATOM 1378 O O . ARG A 1 172 ? -30.398 1.393 6.357 1.00 90.25 172 ARG A O 1
ATOM 1385 N N . GLN A 1 173 ? -30.020 2.678 4.541 1.00 87.94 173 GLN A N 1
ATOM 1386 C CA . GLN A 1 173 ? -30.993 3.717 4.873 1.00 87.94 173 GLN A CA 1
ATOM 1387 C C . GLN A 1 173 ? -32.421 3.160 4.946 1.00 87.94 173 GLN A C 1
ATOM 1389 O O . GLN A 1 173 ? -33.132 3.429 5.910 1.00 87.94 173 GLN A O 1
ATOM 1394 N N . GLN A 1 174 ? -32.817 2.325 3.982 1.00 88.75 174 GLN A N 1
ATOM 1395 C CA . GLN A 1 174 ? -34.116 1.639 3.978 1.00 88.75 174 GLN A CA 1
ATOM 1396 C C . GLN A 1 174 ? -34.285 0.702 5.180 1.00 88.75 174 GLN A C 1
ATOM 1398 O O . GLN A 1 174 ? -35.381 0.561 5.710 1.00 88.75 174 GLN A O 1
ATOM 1403 N N . SER A 1 175 ? -33.191 0.091 5.639 1.00 84.94 175 SER A N 1
ATOM 1404 C CA . SER A 1 175 ? -33.185 -0.764 6.829 1.00 84.94 175 SER A CA 1
ATOM 1405 C C . SER A 1 175 ? -33.153 0.022 8.148 1.00 84.94 175 SER A C 1
ATOM 1407 O O . SER A 1 175 ? -33.119 -0.602 9.209 1.00 84.94 175 SER A O 1
ATOM 1409 N N . GLY A 1 176 ? -33.095 1.360 8.104 1.00 85.69 176 GLY A N 1
ATOM 1410 C CA . GLY A 1 176 ? -32.962 2.220 9.284 1.00 85.69 176 GLY A CA 1
ATOM 1411 C C . GLY A 1 176 ? -31.654 2.015 10.058 1.00 85.69 176 GLY A C 1
ATOM 1412 O O . GLY A 1 176 ? -31.613 2.249 11.264 1.00 85.69 176 GLY A O 1
ATOM 1413 N N . LYS A 1 177 ? -30.597 1.515 9.400 1.00 80.38 177 LYS A N 1
ATOM 1414 C CA . LYS A 1 177 ? -29.314 1.179 10.034 1.00 80.38 177 LYS A CA 1
ATOM 1415 C C . LYS A 1 177 ? -28.182 2.019 9.453 1.00 80.38 177 LYS A C 1
ATOM 1417 O O . LYS A 1 177 ? -27.860 1.879 8.280 1.00 80.38 177 LYS A O 1
ATOM 1422 N N . ASP A 1 178 ? -27.483 2.771 10.300 1.00 76.88 178 ASP A N 1
ATOM 1423 C CA . ASP A 1 178 ? -26.265 3.499 9.899 1.00 76.88 178 ASP A CA 1
ATOM 1424 C C . ASP A 1 178 ? -25.033 2.581 9.778 1.00 76.88 178 ASP A C 1
ATOM 1426 O O . ASP A 1 178 ? -24.092 2.862 9.036 1.00 76.88 178 ASP A O 1
ATOM 1430 N N . PHE A 1 179 ? -25.043 1.454 10.498 1.00 83.44 179 PHE A N 1
ATOM 1431 C CA . PHE A 1 179 ? -23.949 0.483 10.584 1.00 83.44 179 PHE A CA 1
ATOM 1432 C C . PHE A 1 179 ? -24.477 -0.952 10.491 1.00 83.44 179 PHE A C 1
ATOM 1434 O O . PHE A 1 179 ? -25.648 -1.222 10.759 1.00 83.44 179 PHE A O 1
ATOM 1441 N N . GLY A 1 180 ? -23.582 -1.891 10.195 1.00 85.38 180 GLY A N 1
ATOM 1442 C CA . GLY A 1 180 ? -23.855 -3.323 10.161 1.00 85.38 180 GLY A CA 1
ATOM 1443 C C . GLY A 1 180 ? -23.786 -3.925 8.761 1.00 85.38 180 GLY A C 1
ATOM 1444 O O . GLY A 1 180 ? -23.386 -3.283 7.783 1.00 85.38 180 GLY A O 1
ATOM 1445 N N . THR A 1 181 ? -24.158 -5.197 8.689 1.00 90.81 181 THR A N 1
ATOM 1446 C CA . THR A 1 181 ? -24.021 -6.015 7.488 1.00 90.81 181 THR A CA 1
ATOM 1447 C C . THR A 1 181 ? -25.246 -5.895 6.578 1.00 90.81 181 THR A C 1
ATOM 1449 O O . THR A 1 181 ? -26.375 -6.094 7.025 1.00 90.81 181 THR A O 1
ATOM 1452 N N . VAL A 1 182 ? -25.022 -5.627 5.291 1.00 92.88 182 VAL A N 1
ATOM 1453 C CA . VAL A 1 182 ? -26.029 -5.718 4.219 1.00 92.88 182 VAL A CA 1
ATOM 1454 C C . VAL A 1 182 ? -25.675 -6.886 3.309 1.00 92.88 182 VAL A C 1
ATOM 1456 O O . VAL A 1 182 ? -24.501 -7.085 2.994 1.00 92.88 182 VAL A O 1
ATOM 1459 N N . ARG A 1 183 ? -26.683 -7.659 2.896 1.00 94.19 183 ARG A N 1
ATOM 1460 C CA . ARG A 1 183 ? -26.537 -8.790 1.974 1.00 94.19 183 ARG A CA 1
ATOM 1461 C C . ARG A 1 183 ? -27.539 -8.656 0.834 1.00 94.19 183 ARG A C 1
ATOM 1463 O O . ARG A 1 183 ? -28.714 -8.427 1.100 1.00 94.19 183 ARG A O 1
ATOM 1470 N N . PHE A 1 184 ? -27.083 -8.819 -0.401 1.00 94.06 184 PHE A N 1
ATOM 1471 C CA . PHE A 1 184 ? -27.937 -8.907 -1.589 1.00 94.06 184 PHE A CA 1
ATOM 1472 C C . PHE A 1 184 ? -27.262 -9.784 -2.652 1.00 94.06 184 PHE A C 1
ATOM 1474 O O . PHE A 1 184 ? -26.112 -10.192 -2.482 1.00 94.06 184 PHE A O 1
ATOM 1481 N N . THR A 1 185 ? -27.971 -10.109 -3.728 1.00 95.88 185 THR A N 1
ATOM 1482 C CA . THR A 1 185 ? -27.445 -10.918 -4.835 1.00 95.88 185 THR A CA 1
ATOM 1483 C C . THR A 1 185 ? -27.346 -10.095 -6.112 1.00 95.88 185 THR A C 1
ATOM 1485 O O . THR A 1 185 ? -28.267 -9.348 -6.434 1.00 95.88 185 THR A O 1
ATOM 1488 N N . ASP A 1 186 ? -26.250 -10.267 -6.846 1.00 94.19 186 ASP A N 1
ATOM 1489 C CA . ASP A 1 186 ? -26.070 -9.785 -8.216 1.00 94.19 186 ASP A CA 1
ATOM 1490 C C . ASP A 1 186 ? -25.799 -11.006 -9.109 1.00 94.19 186 ASP A C 1
ATOM 1492 O O . ASP A 1 186 ? -24.725 -11.611 -9.056 1.00 94.19 186 ASP A O 1
ATOM 1496 N N . GLY A 1 187 ? -26.825 -11.451 -9.839 1.00 93.75 187 GLY A N 1
ATOM 1497 C CA . GLY A 1 187 ? -26.805 -12.720 -10.566 1.00 93.75 187 GLY A CA 1
ATOM 1498 C C . GLY A 1 187 ? -26.576 -13.918 -9.636 1.00 93.75 187 GLY A C 1
ATOM 1499 O O . GLY A 1 187 ? -27.368 -14.175 -8.730 1.00 93.75 187 GLY A O 1
ATOM 1500 N N . ASN A 1 188 ? -25.483 -14.652 -9.859 1.00 94.38 188 ASN A N 1
ATOM 1501 C CA . ASN A 1 188 ? -25.062 -15.794 -9.039 1.00 94.38 188 ASN A CA 1
ATOM 1502 C C . ASN A 1 188 ? -24.083 -15.421 -7.906 1.00 94.38 188 ASN A C 1
ATOM 1504 O O . ASN A 1 188 ? -23.585 -16.312 -7.218 1.00 94.38 188 ASN A O 1
ATOM 1508 N N . VAL A 1 189 ? -23.793 -14.130 -7.705 1.00 95.50 189 VAL A N 1
ATOM 1509 C CA . VAL A 1 189 ? -22.856 -13.651 -6.681 1.00 95.50 189 VAL A CA 1
ATOM 1510 C C . VAL A 1 189 ? -23.624 -13.088 -5.488 1.00 95.50 189 VAL A C 1
ATOM 1512 O O . VAL A 1 189 ? -24.458 -12.196 -5.635 1.00 95.50 189 VAL A O 1
ATOM 1515 N N . GLN A 1 190 ? -23.313 -13.566 -4.280 1.00 95.62 190 GLN A N 1
ATOM 1516 C CA . GLN A 1 190 ? -23.777 -12.936 -3.043 1.00 95.62 190 GLN A CA 1
ATOM 1517 C C . GLN A 1 190 ? -22.818 -11.812 -2.642 1.00 95.62 190 GLN A C 1
ATOM 1519 O O . GLN A 1 190 ? -21.645 -12.051 -2.358 1.00 95.62 190 GLN A O 1
ATOM 1524 N N . VAL A 1 191 ? -23.332 -10.587 -2.572 1.00 95.38 191 VAL A N 1
ATOM 1525 C CA . VAL A 1 191 ? -22.587 -9.412 -2.121 1.00 95.38 191 VAL A CA 1
ATOM 1526 C C . VAL A 1 191 ? -22.887 -9.173 -0.646 1.00 95.38 191 VAL A C 1
ATOM 1528 O O . VAL A 1 191 ? -24.043 -9.014 -0.248 1.00 95.38 191 VAL A O 1
ATOM 1531 N N . VAL A 1 192 ? -21.835 -9.135 0.174 1.00 93.94 192 VAL A N 1
ATOM 1532 C CA . VAL A 1 192 ? -21.917 -8.864 1.613 1.00 93.94 192 VAL A CA 1
ATOM 1533 C C . VAL A 1 192 ? -21.080 -7.632 1.931 1.00 93.94 192 VAL A C 1
ATOM 1535 O O . VAL A 1 192 ? -19.865 -7.643 1.758 1.00 93.94 192 VAL A O 1
ATOM 1538 N N . SER A 1 193 ? -21.722 -6.569 2.417 1.00 92.12 193 SER A N 1
ATOM 1539 C CA . SER A 1 193 ? -21.030 -5.369 2.889 1.00 92.12 193 SER A CA 1
ATOM 1540 C C . SER A 1 193 ? -21.172 -5.236 4.393 1.00 92.12 193 SER A C 1
ATOM 1542 O O . SER A 1 193 ? -22.256 -4.924 4.893 1.00 92.12 193 SER A O 1
ATOM 1544 N N . ASP A 1 194 ? -20.069 -5.435 5.107 1.00 91.19 194 ASP A N 1
ATOM 1545 C CA . ASP A 1 194 ? -19.999 -5.204 6.543 1.00 91.19 194 ASP A CA 1
ATOM 1546 C C . ASP A 1 194 ? -19.459 -3.805 6.853 1.00 91.19 194 ASP A C 1
ATOM 1548 O O . ASP A 1 194 ? -18.394 -3.413 6.376 1.00 91.19 194 ASP A O 1
ATOM 1552 N N . LEU A 1 195 ? -20.209 -3.038 7.647 1.00 88.50 195 LEU A N 1
ATOM 1553 C CA . LEU A 1 195 ? -19.751 -1.762 8.191 1.00 88.50 195 LEU A CA 1
ATOM 1554 C C . LEU A 1 195 ? -19.786 -1.833 9.719 1.00 88.50 195 LEU A C 1
ATOM 1556 O O . LEU A 1 195 ? -20.809 -1.496 10.324 1.00 88.50 195 LEU A O 1
ATOM 1560 N N . PRO A 1 196 ? -18.697 -2.290 10.359 1.00 86.69 196 PRO A N 1
ATOM 1561 C CA . PRO A 1 196 ? -18.669 -2.463 11.801 1.00 86.69 196 PRO A CA 1
ATOM 1562 C C . PRO A 1 196 ? -18.675 -1.110 12.516 1.00 86.69 196 PRO A C 1
ATOM 1564 O O . PRO A 1 196 ? -18.059 -0.139 12.067 1.00 86.69 196 PRO A O 1
ATOM 1567 N N . LYS A 1 197 ? -19.318 -1.058 13.685 1.00 88.12 197 LYS A N 1
ATOM 1568 C CA . LYS A 1 197 ? -19.195 0.083 14.598 1.00 88.12 197 LYS A CA 1
ATOM 1569 C C . LYS A 1 197 ? -17.773 0.110 15.155 1.00 88.12 197 LYS A C 1
ATOM 1571 O O . LYS A 1 197 ? -17.320 -0.870 15.741 1.00 88.12 197 LYS A O 1
ATOM 1576 N N . ARG A 1 198 ? -17.071 1.230 14.985 1.00 86.62 198 ARG A N 1
ATOM 1577 C CA . ARG A 1 198 ? -15.739 1.451 15.561 1.00 86.62 198 ARG A CA 1
ATOM 1578 C C . ARG A 1 198 ? -15.775 2.693 16.446 1.00 86.62 198 ARG A C 1
ATOM 1580 O O . ARG A 1 198 ? -15.761 3.796 15.901 1.00 86.62 198 ARG A O 1
ATOM 1587 N N . PRO A 1 199 ? -15.856 2.544 17.779 1.00 84.06 199 PRO A N 1
ATOM 1588 C CA . PRO A 1 199 ? -15.764 3.689 18.669 1.00 84.06 199 PRO A CA 1
ATOM 1589 C C . PRO A 1 199 ? -14.379 4.322 18.521 1.00 84.06 199 PRO A C 1
ATOM 1591 O O . PRO A 1 199 ? -13.356 3.646 18.632 1.00 84.06 199 PRO A O 1
ATOM 1594 N N . GLN A 1 200 ? -14.352 5.620 18.235 1.00 88.81 200 GLN A N 1
ATOM 1595 C CA . GLN A 1 200 ? -13.133 6.414 18.236 1.00 88.81 200 GLN A CA 1
ATOM 1596 C C . GLN A 1 200 ? -13.126 7.260 19.502 1.00 88.81 200 GLN A C 1
ATOM 1598 O O . GLN A 1 200 ? -14.033 8.057 19.729 1.00 88.81 200 GLN A O 1
ATOM 1603 N N . TRP A 1 201 ? -12.098 7.079 20.322 1.00 89.69 201 TRP A N 1
ATOM 1604 C CA . TRP A 1 201 ? -11.950 7.821 21.564 1.00 89.69 201 TRP A CA 1
ATOM 1605 C C . TRP A 1 201 ? -11.077 9.056 21.365 1.00 89.69 201 TRP A C 1
ATOM 1607 O O . TRP A 1 201 ? -9.963 8.963 20.841 1.00 89.69 201 TRP A O 1
ATOM 1617 N N . ASP A 1 202 ? -11.571 10.204 21.823 1.00 90.44 202 ASP A N 1
ATOM 1618 C CA . ASP A 1 202 ? -10.797 11.440 21.902 1.00 90.44 202 ASP A CA 1
ATOM 1619 C C . ASP A 1 202 ? -9.766 11.319 23.029 1.00 90.44 202 ASP A C 1
ATOM 1621 O O . ASP A 1 202 ? -10.106 11.335 24.212 1.00 90.44 202 ASP A O 1
ATOM 1625 N N . GLN A 1 203 ? -8.498 11.183 22.644 1.00 90.88 203 GLN A N 1
ATOM 1626 C CA . GLN A 1 203 ? -7.407 10.937 23.583 1.00 90.88 203 GLN A CA 1
ATOM 1627 C C . GLN A 1 203 ? -7.204 12.090 24.569 1.00 90.88 203 GLN A C 1
ATOM 1629 O O . GLN A 1 203 ? -6.886 11.827 25.722 1.00 90.88 203 GLN A O 1
ATOM 1634 N N . LYS A 1 204 ? -7.454 13.346 24.167 1.00 89.81 204 LYS A N 1
ATOM 1635 C CA . LYS A 1 204 ? -7.322 14.494 25.081 1.00 89.81 204 LYS A CA 1
ATOM 1636 C C . LYS A 1 204 ? -8.407 14.471 26.149 1.00 89.81 204 LYS A C 1
ATOM 1638 O O . LYS A 1 204 ? -8.159 14.772 27.311 1.00 89.81 204 LYS A O 1
ATOM 1643 N N . LYS A 1 205 ? -9.625 14.090 25.759 1.00 92.12 205 LYS A N 1
ATOM 1644 C CA . LYS A 1 205 ? -10.722 13.923 26.718 1.00 92.12 205 LYS A CA 1
ATOM 1645 C C . LYS A 1 205 ? -10.470 12.741 27.648 1.00 92.12 205 LYS A C 1
ATOM 1647 O O . LYS A 1 205 ? -10.720 12.871 28.840 1.00 92.12 205 LYS A O 1
ATOM 1652 N N . LEU A 1 206 ? -9.958 11.623 27.127 1.00 92.38 206 LEU A N 1
ATOM 1653 C CA . LEU A 1 206 ? -9.584 10.476 27.959 1.00 92.38 206 LEU A CA 1
ATOM 1654 C C . LEU A 1 206 ? -8.475 10.823 28.955 1.00 92.38 206 LEU A C 1
ATOM 1656 O O . LEU A 1 206 ? -8.578 10.435 30.112 1.00 92.38 206 LEU A O 1
ATOM 1660 N N . GLU A 1 207 ? -7.463 11.585 28.542 1.00 91.31 207 GLU A N 1
ATOM 1661 C CA . GLU A 1 207 ? -6.402 12.068 29.432 1.00 91.31 207 GLU A CA 1
ATOM 1662 C C . GLU A 1 207 ? -6.980 12.871 30.605 1.00 91.31 207 GLU A C 1
ATOM 1664 O O . GLU A 1 207 ? -6.722 12.536 31.759 1.00 91.31 207 GLU A O 1
ATOM 1669 N N . GLY A 1 208 ? -7.869 13.832 30.331 1.00 92.31 208 GLY A N 1
ATOM 1670 C CA . GLY A 1 208 ? -8.538 14.600 31.387 1.00 92.31 208 GLY A CA 1
ATOM 1671 C C . GLY A 1 208 ? -9.442 13.758 32.302 1.00 92.31 208 GLY A C 1
ATOM 1672 O O . GLY A 1 208 ? -9.582 14.061 33.486 1.00 92.31 208 GLY A O 1
ATOM 1673 N N . VAL A 1 209 ? -10.049 12.680 31.789 1.00 91.62 209 VAL A N 1
ATOM 1674 C CA . VAL A 1 209 ? -10.803 11.719 32.615 1.00 91.62 209 VAL A CA 1
ATOM 1675 C C . VAL A 1 209 ? -9.859 10.930 33.525 1.00 91.62 209 VAL A C 1
ATOM 1677 O O . VAL A 1 209 ? -10.126 10.817 34.718 1.00 91.62 209 VAL A O 1
ATOM 1680 N N . VAL A 1 210 ? -8.736 10.442 32.991 1.00 92.88 210 VAL A N 1
ATOM 1681 C CA . VAL A 1 210 ? -7.711 9.715 33.756 1.00 92.88 210 VAL A CA 1
ATOM 1682 C C . VAL A 1 210 ? -7.117 10.585 34.863 1.00 92.88 210 VAL A C 1
ATOM 1684 O O . VAL A 1 210 ? -6.934 10.106 35.980 1.00 92.88 210 VAL A O 1
ATOM 1687 N N . GLU A 1 211 ? -6.835 11.860 34.588 1.00 92.75 211 GLU A N 1
ATOM 1688 C CA . GLU A 1 211 ? -6.370 12.807 35.608 1.00 92.75 211 GLU A CA 1
ATOM 1689 C C . GLU A 1 211 ? -7.401 13.013 36.717 1.00 92.75 211 GLU A C 1
ATOM 1691 O O . GLU A 1 211 ? -7.042 13.004 37.895 1.00 92.75 211 GLU A O 1
ATOM 1696 N N . ARG A 1 212 ? -8.688 13.128 36.363 1.00 91.75 212 ARG A N 1
ATOM 1697 C CA . ARG A 1 212 ? -9.761 13.281 37.350 1.00 91.75 212 ARG A CA 1
ATOM 1698 C C . ARG A 1 212 ? -9.869 12.066 38.274 1.00 91.75 212 ARG A C 1
ATOM 1700 O O . ARG A 1 212 ? -9.937 12.264 39.482 1.00 91.75 212 ARG A O 1
ATOM 1707 N N . ILE A 1 213 ? -9.820 10.851 37.723 1.00 90.19 213 ILE A N 1
ATOM 1708 C CA . ILE A 1 213 ? -9.840 9.593 38.498 1.00 90.19 213 ILE A CA 1
ATOM 1709 C C . ILE A 1 213 ? -8.647 9.541 39.464 1.00 90.19 213 ILE A C 1
ATOM 1711 O O . ILE A 1 213 ? -8.801 9.271 40.651 1.00 90.19 213 ILE A O 1
ATOM 1715 N N . LYS A 1 214 ? -7.447 9.901 38.993 1.00 91.19 214 LYS A N 1
ATOM 1716 C CA . LYS A 1 214 ? -6.265 9.975 39.867 1.00 91.19 214 LYS A CA 1
ATOM 1717 C C . LYS A 1 214 ? -6.432 11.013 40.978 1.00 91.19 214 LYS A C 1
ATOM 1719 O O . LYS A 1 214 ? -6.021 10.769 42.107 1.00 91.19 214 LYS A O 1
ATOM 1724 N N . SER A 1 215 ? -7.029 12.167 40.672 1.00 92.12 215 SER A N 1
ATOM 1725 C CA . SER A 1 215 ? -7.252 13.235 41.654 1.00 92.12 215 SER A CA 1
ATOM 1726 C C . SER A 1 215 ? -8.316 12.897 42.704 1.00 92.12 215 SER A C 1
ATOM 1728 O O . SER A 1 215 ? -8.257 13.446 43.802 1.00 92.12 215 SER A O 1
ATOM 1730 N N . SER A 1 216 ? -9.252 11.983 42.405 1.00 89.69 216 SER A N 1
ATOM 1731 C CA . SER A 1 216 ? -10.222 11.465 43.381 1.00 89.69 216 SER A CA 1
ATOM 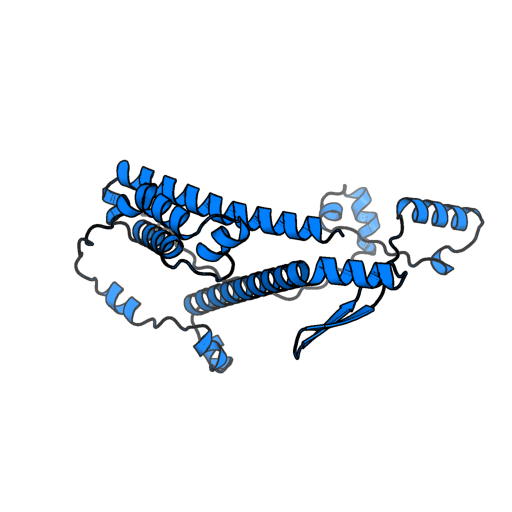1732 C C . SER A 1 216 ? -9.650 10.360 44.278 1.00 89.69 216 SER A C 1
ATOM 1734 O O . SER A 1 216 ? -10.327 9.932 45.208 1.00 89.69 216 SER A O 1
ATOM 1736 N N . GLY A 1 217 ? -8.401 9.938 44.049 1.00 91.69 217 GLY A N 1
ATOM 1737 C CA . GLY A 1 217 ? -7.728 8.888 44.817 1.00 91.69 217 GLY A CA 1
ATOM 1738 C C . GLY A 1 217 ? -7.985 7.466 44.310 1.00 91.69 217 GLY A C 1
ATOM 1739 O O . GLY A 1 217 ? -7.582 6.513 44.972 1.00 91.69 217 GLY A O 1
ATOM 1740 N N . GLU A 1 218 ? -8.627 7.312 43.151 1.00 91.69 218 GLU A N 1
ATOM 1741 C CA . GLU A 1 218 ? -8.896 6.019 42.512 1.00 91.69 218 GLU A CA 1
ATOM 1742 C C . GLU A 1 218 ? -7.763 5.606 41.550 1.00 91.69 218 GLU A C 1
ATOM 1744 O O . GLU A 1 218 ? -7.035 6.447 41.007 1.00 91.69 218 GLU A O 1
ATOM 1749 N N . ASP A 1 219 ? -7.617 4.298 41.296 1.00 88.88 219 ASP A N 1
ATOM 1750 C CA . ASP A 1 219 ? -6.664 3.793 40.301 1.00 88.88 219 ASP A CA 1
ATOM 1751 C C . ASP A 1 219 ? -7.279 3.798 38.893 1.00 88.88 219 ASP A C 1
ATOM 1753 O O . ASP A 1 219 ? -8.139 2.993 38.541 1.00 88.88 219 ASP A O 1
ATOM 1757 N N . ALA A 1 220 ? -6.774 4.678 38.027 1.00 88.44 220 ALA A N 1
ATOM 1758 C CA . ALA A 1 220 ? -7.203 4.756 36.632 1.00 88.44 220 ALA A CA 1
ATOM 1759 C C . ALA A 1 220 ? -6.981 3.456 35.833 1.00 88.44 220 ALA A C 1
ATOM 1761 O O . ALA A 1 220 ? -7.652 3.251 34.819 1.00 88.44 220 ALA A O 1
ATOM 1762 N N . ARG A 1 221 ? -6.063 2.576 36.257 1.00 89.88 221 ARG A N 1
ATOM 1763 C CA . ARG A 1 221 ? -5.780 1.306 35.563 1.00 89.88 221 ARG A CA 1
ATOM 1764 C C . ARG A 1 221 ? -6.931 0.304 35.631 1.00 89.88 221 ARG A C 1
ATOM 1766 O O . ARG A 1 221 ? -6.966 -0.608 34.812 1.00 89.88 221 ARG A O 1
ATOM 1773 N N . GLU A 1 222 ? -7.879 0.487 36.549 1.00 92.50 222 GLU A N 1
ATOM 1774 C CA . GLU A 1 222 ? -9.103 -0.321 36.603 1.00 92.50 222 GLU A CA 1
ATOM 1775 C C . GLU A 1 222 ? -10.057 -0.014 35.437 1.00 92.50 222 GLU A C 1
ATOM 1777 O O . GLU A 1 222 ? -10.863 -0.856 35.045 1.00 92.50 222 GLU A O 1
ATOM 1782 N N . PHE A 1 223 ? -9.935 1.176 34.840 1.00 88.31 223 PHE A N 1
ATOM 1783 C CA . PHE A 1 223 ? -10.850 1.671 33.811 1.00 88.31 223 PHE A CA 1
ATOM 1784 C C . PHE A 1 223 ? -10.201 1.804 32.432 1.00 88.31 223 PHE A C 1
ATOM 1786 O O . PHE A 1 223 ? -10.902 1.783 31.417 1.00 88.31 223 PHE A O 1
ATOM 1793 N N . VAL A 1 224 ? -8.875 1.961 32.375 1.00 88.69 224 VAL A N 1
ATOM 1794 C CA . VAL A 1 224 ? -8.135 2.137 31.121 1.00 88.69 224 VAL A CA 1
ATOM 1795 C C . VAL A 1 224 ? -6.829 1.349 31.093 1.00 88.69 224 VAL A C 1
ATOM 1797 O O . VAL A 1 224 ? -6.071 1.304 32.060 1.00 88.69 224 VAL A O 1
ATOM 1800 N N . GLU A 1 225 ? -6.504 0.801 29.924 1.00 91.69 225 GLU A N 1
ATOM 1801 C CA . GLU A 1 225 ? -5.164 0.291 29.653 1.00 91.69 225 GLU A CA 1
ATOM 1802 C C . GLU A 1 225 ? -4.232 1.458 29.298 1.00 91.69 225 GLU A C 1
ATOM 1804 O O . GLU A 1 225 ? -4.437 2.166 28.308 1.00 91.69 225 GLU A O 1
ATOM 1809 N N . ILE A 1 226 ? -3.186 1.662 30.101 1.00 87.44 226 ILE A N 1
ATOM 1810 C CA . ILE A 1 226 ? -2.198 2.722 29.879 1.00 87.44 226 ILE A CA 1
ATOM 1811 C C . ILE A 1 226 ? -0.930 2.103 29.296 1.00 87.44 226 ILE A C 1
ATOM 1813 O O . ILE A 1 226 ? -0.151 1.463 29.999 1.00 87.44 226 ILE A O 1
ATOM 1817 N N . SER A 1 227 ? -0.696 2.347 28.007 1.00 89.00 227 SER A N 1
ATOM 1818 C CA . SER A 1 227 ? 0.554 1.982 27.336 1.00 89.00 227 SER A CA 1
ATOM 1819 C C . SER A 1 227 ? 1.429 3.214 27.108 1.00 89.00 227 SER A C 1
ATOM 1821 O O . SER A 1 227 ? 0.966 4.206 26.541 1.00 89.00 227 SER A O 1
ATOM 1823 N N . TYR A 1 228 ? 2.708 3.135 27.470 1.00 89.31 228 TYR A N 1
ATOM 1824 C CA . TYR A 1 228 ? 3.695 4.165 27.149 1.00 89.31 228 TYR A CA 1
ATOM 1825 C C . TYR A 1 228 ? 4.483 3.758 25.906 1.00 89.31 228 TYR A C 1
ATOM 1827 O O . TYR A 1 228 ? 5.053 2.670 25.849 1.00 89.31 228 TYR A O 1
ATOM 1835 N N . ARG A 1 229 ? 4.533 4.633 24.897 1.00 90.56 229 ARG A N 1
ATOM 1836 C CA . ARG A 1 229 ? 5.361 4.430 23.702 1.00 90.56 229 ARG A CA 1
ATOM 1837 C C . ARG A 1 229 ? 6.357 5.559 23.557 1.00 90.56 229 ARG A C 1
ATOM 1839 O O . ARG A 1 229 ? 5.980 6.715 23.379 1.00 90.56 229 ARG A O 1
ATOM 1846 N N . VAL A 1 230 ? 7.630 5.195 23.553 1.00 89.25 230 VAL A N 1
ATOM 1847 C CA . VAL A 1 230 ? 8.724 6.109 23.251 1.00 89.25 230 VAL A CA 1
ATOM 1848 C C . VAL A 1 230 ? 9.210 5.815 21.837 1.00 89.25 230 VAL A C 1
ATOM 1850 O O . VAL A 1 230 ? 9.547 4.685 21.502 1.00 89.25 230 VAL A O 1
ATOM 1853 N N . SER A 1 231 ? 9.217 6.835 20.979 1.00 92.00 231 SER A N 1
ATOM 1854 C CA . SER A 1 231 ? 9.840 6.719 19.660 1.00 92.00 231 SER A CA 1
ATOM 1855 C C . SER A 1 231 ? 11.356 6.712 19.822 1.00 92.00 231 SER A C 1
ATOM 1857 O O . SER A 1 231 ? 11.908 7.665 20.370 1.00 92.00 231 SER A O 1
ATOM 1859 N N . GLU A 1 232 ? 12.026 5.702 19.268 1.00 90.69 232 GLU A N 1
ATOM 1860 C CA . GLU A 1 232 ? 13.489 5.582 19.317 1.00 90.69 232 GLU A CA 1
ATOM 1861 C C . GLU A 1 232 ? 14.191 6.818 18.732 1.00 90.69 232 GLU A C 1
ATOM 1863 O O . GLU A 1 232 ? 15.175 7.317 19.272 1.00 90.69 232 GLU A O 1
ATOM 1868 N N . ARG A 1 233 ? 13.623 7.398 17.667 1.00 90.94 233 ARG A N 1
ATOM 1869 C CA . ARG A 1 233 ? 14.123 8.645 17.075 1.00 90.94 233 ARG A CA 1
ATOM 1870 C C . ARG A 1 233 ? 14.077 9.809 18.066 1.00 90.94 233 ARG A C 1
ATOM 1872 O O . ARG A 1 233 ? 15.019 10.591 18.115 1.00 90.94 233 ARG A O 1
ATOM 1879 N N . LYS A 1 234 ? 12.987 9.941 18.831 1.00 88.44 234 LYS A N 1
ATOM 1880 C CA . LYS A 1 234 ? 12.859 10.997 19.847 1.00 88.44 234 LYS A CA 1
ATOM 1881 C C . LYS A 1 234 ? 13.812 10.743 21.011 1.00 88.44 234 LYS A C 1
ATOM 1883 O O . LYS A 1 234 ? 14.531 11.656 21.389 1.00 88.44 234 LYS A O 1
ATOM 1888 N N . PHE A 1 235 ? 13.877 9.506 21.497 1.00 90.75 235 PHE A N 1
ATOM 1889 C CA . PHE A 1 235 ? 14.798 9.086 22.555 1.00 90.75 235 PHE A CA 1
ATOM 1890 C C . PHE A 1 235 ? 16.262 9.448 22.237 1.00 90.75 235 PHE A C 1
ATOM 1892 O O . PHE A 1 235 ? 16.950 10.062 23.055 1.00 90.75 235 PHE A O 1
ATOM 1899 N N . ASN A 1 236 ? 16.704 9.174 21.005 1.00 90.12 236 ASN A N 1
ATOM 1900 C CA . ASN A 1 236 ? 18.050 9.510 20.527 1.00 90.12 236 ASN A CA 1
ATOM 1901 C C . ASN A 1 236 ? 18.287 11.016 20.321 1.00 90.12 236 ASN A C 1
ATOM 1903 O O . ASN A 1 236 ? 19.435 11.455 20.304 1.00 90.12 236 ASN A O 1
ATOM 1907 N N . ALA A 1 237 ? 17.227 11.811 20.167 1.00 93.19 237 ALA A N 1
ATOM 1908 C CA . ALA A 1 237 ? 17.309 13.264 20.029 1.00 93.19 237 ALA A CA 1
ATOM 1909 C C . ALA A 1 237 ? 17.235 14.009 21.376 1.00 93.19 237 ALA A C 1
ATOM 1911 O O . ALA A 1 237 ? 17.494 15.209 21.422 1.00 93.19 237 ALA A O 1
ATOM 1912 N N . TRP A 1 238 ? 16.869 13.334 22.472 1.00 92.75 238 TRP A N 1
ATOM 1913 C CA . TRP A 1 238 ? 16.742 13.966 23.787 1.00 92.75 238 TRP A CA 1
ATOM 1914 C C . TRP A 1 238 ? 18.096 14.318 24.416 1.00 92.75 238 TRP A C 1
ATOM 1916 O O . TRP A 1 238 ? 19.065 13.586 24.202 1.00 92.75 238 TRP A O 1
ATOM 1926 N N . PRO A 1 239 ? 18.167 15.372 25.251 1.00 94.31 239 PRO A N 1
ATOM 1927 C CA . PRO A 1 239 ? 19.310 15.617 26.127 1.00 94.31 239 PRO A CA 1
ATOM 1928 C C . PRO A 1 239 ? 19.615 14.411 27.026 1.00 94.31 239 PRO A C 1
ATOM 1930 O O . PRO A 1 239 ? 18.704 13.685 27.436 1.00 94.31 239 PRO A O 1
ATOM 1933 N N . SER A 1 240 ? 20.889 14.225 27.380 1.00 88.44 240 SER A N 1
ATOM 1934 C CA . SER A 1 240 ? 21.361 13.077 28.172 1.00 88.44 240 SER A CA 1
ATOM 1935 C C . SER A 1 240 ? 20.637 12.924 29.514 1.00 88.44 240 SER A C 1
ATOM 1937 O O . SER A 1 240 ? 20.326 11.806 29.908 1.00 88.44 240 SER A O 1
ATOM 1939 N N . GLN A 1 241 ? 20.298 14.036 30.171 1.00 89.06 241 GLN A N 1
ATOM 1940 C CA . GLN A 1 241 ? 19.591 14.055 31.459 1.00 89.06 241 GLN A CA 1
ATOM 1941 C C . GLN A 1 241 ? 18.183 13.447 31.397 1.00 89.06 241 GLN A C 1
ATOM 1943 O O . GLN A 1 241 ? 17.750 12.801 32.343 1.00 89.06 241 GLN A O 1
ATOM 1948 N N . ILE A 1 242 ? 17.456 13.654 30.296 1.00 89.19 242 ILE A N 1
ATOM 1949 C CA . ILE A 1 242 ? 16.120 13.069 30.116 1.00 89.19 242 ILE A CA 1
ATOM 1950 C C . ILE A 1 242 ? 16.262 11.620 29.658 1.00 89.19 242 ILE A C 1
ATOM 1952 O O . ILE A 1 242 ? 15.511 10.757 30.096 1.00 89.19 242 ILE A O 1
ATOM 1956 N N . ARG A 1 243 ? 17.246 11.336 28.797 1.00 90.75 243 ARG A N 1
ATOM 1957 C CA . ARG A 1 243 ? 17.494 9.990 28.276 1.00 90.75 243 ARG A CA 1
ATOM 1958 C C . ARG A 1 243 ? 17.803 8.983 29.387 1.00 90.75 243 ARG A C 1
ATOM 1960 O O . ARG A 1 243 ? 17.195 7.915 29.395 1.00 90.75 243 ARG A O 1
ATOM 1967 N N . SER A 1 244 ? 18.659 9.348 30.345 1.00 89.88 244 SER A N 1
ATOM 1968 C CA . SER A 1 244 ? 19.074 8.467 31.447 1.00 89.88 244 SER A CA 1
ATOM 1969 C C . SER A 1 244 ? 17.902 7.974 32.303 1.00 89.88 244 SER A C 1
ATOM 1971 O O . SER A 1 244 ? 17.898 6.824 32.734 1.00 89.88 244 SER A O 1
ATOM 1973 N N . ALA A 1 245 ? 16.854 8.787 32.477 1.00 91.31 245 ALA A N 1
ATOM 1974 C CA . ALA A 1 245 ? 15.653 8.398 33.221 1.00 91.31 245 ALA A CA 1
ATOM 1975 C C . ALA A 1 245 ? 14.842 7.271 32.546 1.00 91.31 245 ALA A C 1
ATOM 1977 O O . ALA A 1 245 ? 14.083 6.573 33.213 1.00 91.31 245 ALA A O 1
ATOM 1978 N N . PHE A 1 246 ? 15.001 7.076 31.233 1.00 92.44 246 PHE A N 1
ATOM 1979 C CA . PHE A 1 246 ? 14.283 6.059 30.454 1.00 92.44 246 PHE A CA 1
ATOM 1980 C C . PHE A 1 246 ? 15.157 4.852 30.090 1.00 92.44 246 PHE A C 1
ATOM 1982 O O . PHE A 1 246 ? 14.629 3.831 29.648 1.00 92.44 246 PHE A O 1
ATOM 1989 N N . GLU A 1 247 ? 16.477 4.934 30.282 1.00 89.00 247 GLU A N 1
ATOM 1990 C CA . GLU A 1 247 ? 17.417 3.860 29.933 1.00 89.00 247 GLU A CA 1
ATOM 1991 C C . GLU A 1 247 ? 17.127 2.559 30.690 1.00 89.00 247 GLU A C 1
ATOM 1993 O O . GLU A 1 247 ? 17.116 1.496 30.074 1.00 89.00 247 GLU A O 1
ATOM 1998 N N . GLY A 1 248 ? 16.785 2.631 31.982 1.00 91.06 248 GLY A N 1
ATOM 1999 C CA . GLY A 1 248 ? 16.440 1.449 32.786 1.00 91.06 248 GLY A CA 1
ATOM 2000 C C . GLY A 1 248 ? 15.166 0.721 32.332 1.00 91.06 248 GLY A C 1
ATOM 2001 O O . GLY A 1 248 ? 15.008 -0.468 32.596 1.00 91.06 248 GLY A O 1
ATOM 2002 N N . ALA A 1 249 ? 14.276 1.409 31.609 1.00 91.06 249 ALA A N 1
ATOM 2003 C CA . ALA A 1 249 ? 13.068 0.826 31.024 1.00 91.06 249 ALA A CA 1
ATOM 2004 C C . ALA A 1 249 ? 13.275 0.342 29.573 1.00 91.06 249 ALA A C 1
ATOM 2006 O O . ALA A 1 249 ? 12.356 -0.215 28.967 1.00 91.06 249 ALA A O 1
ATOM 2007 N N . ARG A 1 250 ? 14.462 0.557 28.987 1.00 90.75 250 ARG A N 1
ATOM 2008 C CA . ARG A 1 250 ? 14.767 0.226 27.592 1.00 90.75 250 ARG A CA 1
ATOM 2009 C C . ARG A 1 250 ? 15.443 -1.138 27.499 1.00 90.75 250 ARG A C 1
ATOM 2011 O O . ARG A 1 250 ? 16.535 -1.351 28.009 1.00 90.75 250 ARG A O 1
ATOM 2018 N N . THR A 1 251 ? 14.838 -2.057 26.752 1.00 88.62 251 THR A N 1
ATOM 2019 C CA . THR A 1 251 ? 15.467 -3.330 26.370 1.00 88.62 251 THR A CA 1
ATOM 2020 C C . THR A 1 251 ? 15.677 -3.366 24.862 1.00 88.62 251 THR A C 1
ATOM 2022 O O . THR A 1 251 ? 14.721 -3.227 24.101 1.00 88.62 251 THR A O 1
ATOM 2025 N N . VAL A 1 252 ? 16.915 -3.596 24.420 1.00 86.56 252 VAL A N 1
ATOM 2026 C CA . VAL A 1 252 ? 17.227 -3.816 23.001 1.00 86.56 252 VAL A CA 1
ATOM 2027 C C . VAL A 1 252 ? 17.316 -5.310 22.752 1.00 86.56 252 VAL A C 1
ATOM 2029 O O . VAL A 1 252 ? 18.129 -5.999 23.361 1.00 86.56 252 VAL A O 1
ATOM 2032 N N . LYS A 1 253 ? 16.478 -5.811 21.847 1.00 87.56 253 LYS A N 1
ATOM 2033 C CA . LYS A 1 253 ? 16.551 -7.187 21.353 1.00 87.56 253 LYS A CA 1
ATOM 2034 C C . LYS A 1 253 ? 16.992 -7.163 19.889 1.00 87.56 253 LYS A C 1
ATOM 2036 O O . LYS A 1 253 ? 16.591 -6.242 19.172 1.00 87.56 253 LYS A O 1
ATOM 2041 N N . PRO A 1 254 ? 17.799 -8.137 19.433 1.00 82.62 254 PRO A N 1
ATOM 2042 C CA . PRO A 1 254 ? 18.152 -8.228 18.023 1.00 82.62 254 PRO A CA 1
ATOM 2043 C C . PRO A 1 254 ? 16.882 -8.384 17.177 1.00 82.62 254 PRO A C 1
ATOM 2045 O O . PRO A 1 254 ? 15.993 -9.173 17.504 1.00 82.62 254 PRO A O 1
ATOM 2048 N N . GLY A 1 255 ? 16.786 -7.595 16.107 1.00 81.81 255 GLY A N 1
ATOM 2049 C CA . GLY A 1 255 ? 15.697 -7.686 15.138 1.00 81.81 255 GLY A CA 1
ATOM 2050 C C . GLY A 1 255 ? 15.885 -8.853 14.167 1.00 81.81 255 GLY A C 1
ATOM 2051 O O . GLY A 1 255 ? 16.963 -9.438 14.069 1.00 81.81 255 GLY A O 1
ATOM 2052 N N . LYS A 1 256 ? 14.835 -9.170 13.402 1.00 85.12 256 LYS A N 1
ATOM 2053 C CA . LYS A 1 256 ? 14.935 -10.127 12.293 1.00 85.12 256 LYS A CA 1
ATOM 2054 C C . LYS A 1 256 ? 15.861 -9.548 11.207 1.00 85.12 256 LYS A C 1
ATOM 2056 O O . LYS A 1 256 ? 15.624 -8.410 10.793 1.00 85.12 256 LYS A O 1
ATOM 2061 N N . PRO A 1 257 ? 16.874 -10.291 10.719 1.00 86.94 257 PRO A N 1
ATOM 2062 C CA . PRO A 1 257 ? 17.715 -9.814 9.628 1.00 86.94 257 PRO A CA 1
ATOM 2063 C C . PRO A 1 257 ? 16.879 -9.612 8.359 1.00 86.94 257 PRO A C 1
ATOM 2065 O O . PRO A 1 257 ? 15.971 -10.393 8.062 1.00 86.94 257 PRO A O 1
ATOM 2068 N N . THR A 1 258 ? 17.191 -8.556 7.610 1.00 88.38 258 THR A N 1
ATOM 2069 C CA . THR A 1 258 ? 16.583 -8.271 6.304 1.00 88.38 258 THR A CA 1
ATOM 2070 C C . THR A 1 258 ? 17.691 -8.105 5.276 1.00 88.38 258 THR A C 1
ATOM 2072 O O . THR A 1 258 ? 18.681 -7.432 5.551 1.00 88.38 258 THR A O 1
ATOM 2075 N N . PHE A 1 259 ? 17.531 -8.730 4.111 1.00 89.56 259 PHE A N 1
ATOM 2076 C CA . PHE A 1 259 ? 18.513 -8.697 3.030 1.00 89.56 259 PHE A CA 1
ATOM 2077 C C . PHE A 1 259 ? 17.947 -7.900 1.860 1.00 89.56 259 PHE A C 1
ATOM 2079 O O . PHE A 1 259 ? 16.858 -8.204 1.367 1.00 89.56 259 PHE A O 1
ATOM 2086 N N . LYS A 1 260 ? 18.688 -6.884 1.424 1.00 88.06 260 LYS A N 1
ATOM 2087 C CA . LYS A 1 260 ? 18.419 -6.121 0.206 1.00 88.06 260 LYS A CA 1
ATOM 2088 C C . LYS A 1 260 ? 19.649 -6.244 -0.676 1.00 88.06 260 LYS A C 1
ATOM 2090 O O . LYS A 1 260 ? 20.726 -5.831 -0.253 1.00 88.06 260 LYS A O 1
ATOM 2095 N N . LEU A 1 261 ? 19.489 -6.849 -1.844 1.00 88.56 261 LEU A N 1
ATOM 2096 C CA . LEU A 1 261 ? 20.572 -7.042 -2.795 1.00 88.56 261 LEU A CA 1
ATOM 2097 C C . LEU A 1 261 ? 20.545 -5.902 -3.821 1.00 88.56 261 LEU A C 1
ATOM 2099 O O . LEU A 1 261 ? 19.476 -5.489 -4.267 1.00 88.56 261 LEU A O 1
ATOM 2103 N N . ALA A 1 262 ? 21.718 -5.380 -4.170 1.00 83.00 262 ALA A N 1
ATOM 2104 C CA . ALA A 1 262 ? 21.896 -4.368 -5.205 1.00 83.00 262 ALA A CA 1
ATOM 2105 C C . ALA A 1 262 ? 23.197 -4.655 -5.961 1.00 83.00 262 ALA A C 1
ATOM 2107 O O . ALA A 1 262 ? 24.196 -5.017 -5.340 1.00 83.00 262 ALA A O 1
ATOM 2108 N N . VAL A 1 263 ? 23.182 -4.492 -7.284 1.00 80.94 263 VAL A N 1
ATOM 2109 C CA . VAL A 1 263 ? 24.385 -4.634 -8.112 1.00 80.94 263 VAL A CA 1
ATOM 2110 C C . VAL A 1 263 ? 25.229 -3.371 -7.948 1.00 80.94 263 VAL A C 1
ATOM 2112 O O . VAL A 1 263 ? 24.797 -2.273 -8.300 1.00 80.94 263 VAL A O 1
ATOM 2115 N N . SER A 1 264 ? 26.419 -3.508 -7.369 1.00 74.38 264 SER A N 1
ATOM 2116 C CA . SER A 1 264 ? 27.397 -2.426 -7.265 1.00 74.38 264 SER A CA 1
ATOM 2117 C C . SER A 1 264 ? 28.096 -2.229 -8.607 1.00 74.38 264 SER A C 1
ATOM 2119 O O . SER A 1 264 ? 28.770 -3.131 -9.093 1.00 74.38 264 SER A O 1
ATOM 2121 N N . VAL A 1 265 ? 27.956 -1.040 -9.196 1.00 55.72 265 VAL A N 1
ATOM 2122 C CA . VAL A 1 265 ? 28.768 -0.625 -10.344 1.00 55.72 265 VAL A CA 1
ATOM 2123 C C . VAL A 1 265 ? 30.093 -0.113 -9.786 1.00 55.72 265 VAL A C 1
ATOM 2125 O O . VAL A 1 265 ? 30.151 1.001 -9.262 1.00 55.72 265 VAL A O 1
ATOM 2128 N N . GLU A 1 266 ? 31.145 -0.928 -9.829 1.00 49.88 266 GLU A N 1
ATOM 2129 C CA . GLU A 1 266 ? 32.492 -0.440 -9.531 1.00 49.88 266 GLU A CA 1
ATOM 2130 C C . GLU A 1 266 ? 32.874 0.608 -10.583 1.00 49.88 266 GLU A C 1
ATOM 2132 O O . GLU A 1 266 ? 33.062 0.308 -11.761 1.00 49.88 266 GLU A O 1
ATOM 2137 N N . LYS A 1 267 ? 32.974 1.872 -10.158 1.00 42.00 267 LYS A N 1
ATOM 2138 C CA . LYS A 1 267 ? 33.713 2.880 -10.914 1.00 42.00 267 LYS A CA 1
ATOM 2139 C C . LYS A 1 267 ? 35.179 2.468 -10.877 1.00 42.00 267 LYS A C 1
ATOM 2141 O O . LYS A 1 267 ? 35.829 2.629 -9.851 1.00 42.00 267 LYS A O 1
ATOM 2146 N N . GLN A 1 268 ? 35.687 1.959 -11.991 1.00 37.69 268 GLN A N 1
ATOM 2147 C CA . GLN A 1 268 ? 37.124 1.891 -12.216 1.00 37.69 268 GLN A CA 1
ATOM 2148 C C . GLN A 1 268 ? 37.661 3.331 -12.247 1.00 37.69 268 GLN A C 1
ATOM 2150 O O . GLN A 1 268 ? 37.460 4.064 -13.215 1.00 37.69 268 GLN A O 1
ATOM 2155 N N . GLU A 1 269 ? 38.280 3.766 -11.149 1.00 38.69 269 GLU A N 1
ATOM 2156 C CA . GLU A 1 269 ? 39.151 4.939 -11.143 1.00 38.69 269 GLU A CA 1
ATOM 2157 C C . GLU A 1 269 ? 40.407 4.579 -11.941 1.00 38.69 269 GLU A C 1
ATOM 2159 O O . GLU A 1 269 ? 41.186 3.711 -11.549 1.00 38.69 269 GLU A O 1
ATOM 2164 N N . ALA A 1 270 ? 40.548 5.209 -13.107 1.00 39.06 270 ALA A N 1
ATOM 2165 C CA . ALA A 1 270 ? 41.754 5.146 -13.913 1.00 39.06 270 ALA A CA 1
ATOM 2166 C C . ALA A 1 270 ? 42.905 5.799 -13.134 1.00 39.06 270 ALA A C 1
ATOM 2168 O O . ALA A 1 270 ? 42.828 6.982 -12.794 1.00 39.06 270 ALA A O 1
ATOM 2169 N N . ALA A 1 271 ? 43.925 4.996 -12.835 1.00 41.12 271 ALA A N 1
ATOM 2170 C CA . ALA A 1 271 ? 45.230 5.448 -12.364 1.00 41.12 271 ALA A CA 1
ATOM 2171 C C . ALA A 1 271 ? 46.049 6.055 -13.512 1.00 41.12 271 ALA A C 1
ATOM 2173 O O . ALA A 1 271 ? 45.892 5.579 -14.662 1.00 41.12 271 ALA A O 1
#

Sequence (271 aa):
MNITALVDSEIALWTAVLERALTDAHLLLKQARRKPELWQDMPFRIEVNRLRRFFRERSMEVGGFGFLCDLLQIGIDKAAQRIEDEFLTHLKLPPLERQPKTEDDRREDMNATITLKQLHTMPLSDVAKLDGAALADLQQQANAALERAKSAKEFLDGAIARKYGDLIKQLRQQSGKDFGTVRFTDGNVQVVSDLPKRPQWDQKKLEGVVERIKSSGEDAREFVEISYRVSERKFNAWPSQIRSAFEGARTVKPGKPTFKLAVSVEKQEAA

Secondary structure (DSSP, 8-state):
--HHHHHHHHHHHHHHHHHHHHHHHHHHHHHHHH-GGGGG-HHHHHHHHHHHHHHHS---STTSHHHHHHHTT--HHHHHHHHHHHTGGG--PPPP--PPPPTTHHHHTTS----HHHHTTS-HHHHTTS-HHHHHHHHHHHHHHHHHHHHHHHHHHHHHHHHHHHHHHHHHHHTT-SSEEEEEEETTEEEEEEE-------HHHHHHHHHHHHHTT--GGGT--------HHHHHHS-HHHHHHHHTT----PPPP--------------